Protein AF-A0A5B9YCR1-F1 (afdb_monomer)

Mean predicted aligned error: 13.68 Å

Secondary structure (DSSP, 8-state):
--------HHHHHHHHHHHHHHHH-PPPTT--HHHHHHHHHHHHHHHTEEE-TTT--EEEGGGBS-TTS--BHHHHHTTEEE-TTT--EEEGGGSEEETTTTEEE-HHHHHHHHHHHHHTT-EEE-TTT--EEESSTTTEEE-TTSTTSEEEEEHHHHHHHHHHHHHHHHHHHHHHTT-

pLDDT: mean 78.36, std 14.31, range [31.69, 97.31]

Structure (mmCIF, N/CA/C/O backbone):
data_AF-A0A5B9YCR1-F1
#
_entry.id   AF-A0A5B9YCR1-F1
#
loop_
_atom_site.group_PDB
_atom_site.id
_atom_site.type_symbol
_atom_site.label_atom_id
_atom_site.label_alt_id
_atom_site.label_comp_id
_atom_site.label_asym_id
_atom_site.label_entity_id
_atom_site.label_seq_id
_atom_site.pdbx_PDB_ins_code
_atom_site.Cartn_x
_atom_site.Cartn_y
_atom_site.Cartn_z
_atom_site.occupancy
_atom_site.B_iso_or_equiv
_atom_site.auth_seq_id
_atom_site.auth_comp_id
_atom_site.auth_asym_id
_atom_site.auth_atom_id
_atom_site.pdbx_PDB_model_num
ATOM 1 N N . MET A 1 1 ? 0.551 -28.803 -11.988 1.00 31.69 1 MET A N 1
ATOM 2 C CA . MET A 1 1 ? 1.730 -28.921 -12.875 1.00 31.69 1 MET A CA 1
ATOM 3 C C . MET A 1 1 ? 1.623 -27.863 -13.967 1.00 31.69 1 MET A C 1
ATOM 5 O O . MET A 1 1 ? 0.787 -27.998 -14.848 1.00 31.69 1 MET A O 1
ATOM 9 N N . VAL A 1 2 ? 2.378 -26.766 -13.867 1.00 31.69 2 VAL A N 1
ATOM 10 C CA . VAL A 1 2 ? 2.401 -25.715 -14.901 1.00 31.69 2 VAL A CA 1
ATOM 11 C C . VAL A 1 2 ? 3.362 -26.175 -15.995 1.00 31.69 2 VAL A C 1
ATOM 13 O O . VAL A 1 2 ? 4.529 -26.436 -15.706 1.00 31.69 2 VAL A O 1
ATOM 16 N N . ARG A 1 3 ? 2.872 -26.330 -17.230 1.00 32.66 3 ARG A N 1
ATOM 17 C CA . ARG A 1 3 ? 3.706 -26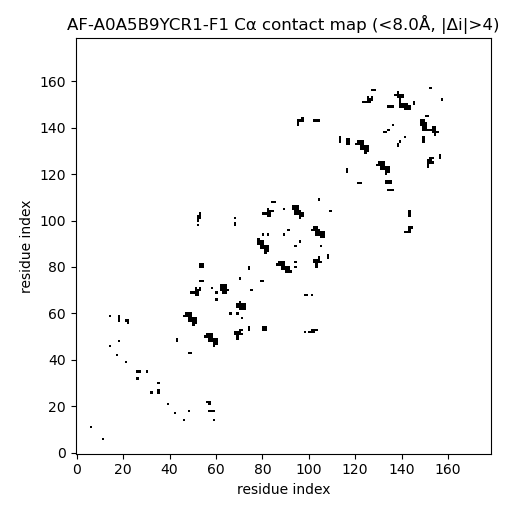.656 -18.395 1.00 32.66 3 ARG A CA 1
ATOM 18 C C . ARG A 1 3 ? 4.717 -25.525 -18.591 1.00 32.66 3 ARG A C 1
ATOM 20 O O . ARG A 1 3 ? 4.340 -24.420 -18.969 1.00 32.66 3 ARG A O 1
ATOM 27 N N . LYS A 1 4 ? 5.993 -25.786 -18.301 1.00 37.75 4 LYS A N 1
ATOM 28 C CA . LYS A 1 4 ? 7.090 -24.912 -18.720 1.00 37.75 4 LYS A CA 1
ATOM 29 C C . LYS A 1 4 ? 7.225 -25.089 -20.230 1.00 37.75 4 LYS A C 1
ATOM 31 O O . LYS A 1 4 ? 7.725 -26.114 -20.679 1.00 37.75 4 LYS A O 1
ATOM 36 N N . ASN A 1 5 ? 6.714 -24.139 -21.009 1.00 45.62 5 ASN A N 1
ATOM 37 C CA . ASN A 1 5 ? 7.044 -24.073 -22.429 1.00 45.62 5 ASN A CA 1
ATOM 38 C C . ASN A 1 5 ? 8.563 -23.878 -22.526 1.00 45.62 5 ASN A C 1
ATOM 40 O O . ASN A 1 5 ? 9.087 -22.916 -21.965 1.00 45.62 5 ASN A O 1
ATOM 44 N N . HIS A 1 6 ? 9.264 -24.812 -23.167 1.00 45.88 6 HIS A N 1
ATOM 45 C CA .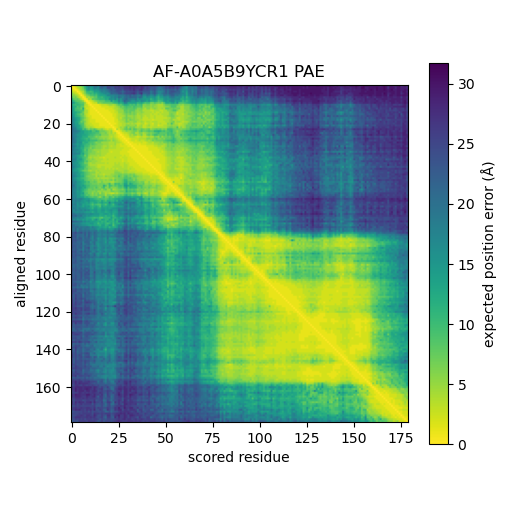 HIS A 1 6 ? 10.686 -24.668 -23.462 1.00 45.88 6 HIS A CA 1
ATOM 46 C C . HIS A 1 6 ? 10.844 -23.562 -24.509 1.00 45.88 6 HIS A C 1
ATOM 48 O O . HIS A 1 6 ? 10.544 -23.761 -25.682 1.00 45.88 6 HIS A O 1
ATOM 54 N N . ILE A 1 7 ? 11.252 -22.382 -24.050 1.00 55.47 7 ILE A N 1
ATOM 55 C CA . ILE A 1 7 ? 11.615 -21.245 -24.894 1.00 55.47 7 ILE A CA 1
ATOM 56 C C . ILE A 1 7 ? 13.034 -21.516 -25.417 1.00 55.47 7 ILE A C 1
ATOM 58 O O . ILE A 1 7 ? 13.906 -21.915 -24.645 1.00 55.47 7 ILE A O 1
ATOM 62 N N . THR A 1 8 ? 13.266 -21.366 -26.722 1.00 62.16 8 THR A N 1
ATOM 63 C CA . THR A 1 8 ? 14.614 -21.507 -27.305 1.00 62.16 8 THR A CA 1
ATOM 64 C C . THR A 1 8 ? 15.462 -20.271 -26.984 1.00 62.16 8 THR A C 1
ATOM 66 O O . THR A 1 8 ? 14.915 -19.182 -26.816 1.00 62.16 8 THR A O 1
ATOM 69 N N . SER A 1 9 ? 16.796 -20.387 -26.943 1.00 61.91 9 SER A N 1
ATOM 70 C CA . SER A 1 9 ? 17.700 -19.251 -26.647 1.00 61.91 9 SER A CA 1
ATOM 71 C C . SER A 1 9 ? 17.439 -18.023 -27.536 1.00 61.91 9 SER A C 1
ATOM 73 O O . SER A 1 9 ? 17.434 -16.889 -27.069 1.00 61.91 9 SER A O 1
ATOM 75 N N . THR A 1 10 ? 17.096 -18.254 -28.802 1.00 71.44 10 THR A N 1
ATOM 76 C CA . THR A 1 10 ? 16.702 -17.220 -29.770 1.00 71.44 10 THR A CA 1
ATOM 77 C C . THR A 1 10 ? 15.397 -16.500 -29.419 1.00 71.44 10 THR A C 1
ATOM 79 O O . THR A 1 10 ? 15.256 -15.309 -29.685 1.00 71.44 10 THR A O 1
ATOM 82 N N . GLN A 1 11 ? 14.429 -17.184 -28.808 1.00 69.75 11 GLN A N 1
ATOM 83 C CA . GLN A 1 11 ? 13.172 -16.570 -28.374 1.00 69.75 11 GLN A CA 1
ATOM 84 C C . GLN A 1 11 ? 13.362 -15.732 -27.101 1.00 69.75 11 GLN A C 1
ATOM 86 O O . GLN A 1 11 ? 12.727 -14.684 -26.964 1.00 69.75 11 GLN A O 1
ATOM 91 N N . GLU A 1 12 ? 14.254 -16.148 -26.197 1.00 70.50 12 GLU A N 1
ATOM 92 C CA . GLU A 1 12 ? 14.600 -15.366 -25.002 1.00 70.50 12 GLU A CA 1
ATOM 93 C C . GLU A 1 12 ? 15.268 -14.034 -25.363 1.00 70.50 12 GLU A C 1
ATOM 95 O O . GLU A 1 12 ? 14.910 -12.996 -24.805 1.00 70.50 12 GLU A O 1
ATOM 100 N N . GLU A 1 13 ? 16.173 -14.026 -26.343 1.00 77.38 13 GLU A N 1
ATOM 101 C CA . GLU A 1 13 ? 16.830 -12.801 -26.819 1.00 77.38 13 GLU A CA 1
ATOM 102 C C . GLU A 1 13 ? 15.839 -11.802 -27.430 1.00 77.38 13 GLU A C 1
ATOM 104 O O . GLU A 1 13 ? 15.909 -10.598 -27.162 1.00 77.38 13 GLU A O 1
ATOM 109 N N . VAL A 1 14 ? 14.880 -12.291 -28.223 1.00 79.31 14 VAL A N 1
ATOM 110 C CA . VAL A 1 14 ? 13.821 -11.458 -28.816 1.00 79.31 14 VAL A CA 1
ATOM 111 C C . VAL A 1 14 ? 12.927 -10.857 -27.727 1.00 79.31 14 VAL A C 1
ATOM 113 O O . VAL A 1 14 ? 12.622 -9.662 -27.767 1.00 79.31 14 VAL A O 1
ATOM 116 N N . LEU A 1 15 ? 12.549 -11.655 -26.723 1.00 76.25 15 LEU A N 1
ATOM 117 C CA . LEU A 1 15 ? 11.790 -11.193 -25.558 1.00 76.25 15 LEU A CA 1
ATOM 118 C C . LEU A 1 15 ? 12.555 -10.129 -24.766 1.00 76.25 15 LEU A C 1
ATOM 120 O O . LEU A 1 15 ? 11.972 -9.110 -24.387 1.00 76.25 15 LEU A O 1
ATOM 124 N N . GLN A 1 16 ? 13.853 -10.334 -24.543 1.00 76.25 16 GLN A N 1
ATOM 125 C CA . GLN A 1 16 ? 14.679 -9.402 -23.784 1.00 76.25 16 GLN A CA 1
ATOM 126 C C . GLN A 1 16 ? 14.829 -8.060 -24.512 1.00 76.25 16 GLN A C 1
ATOM 128 O O . GLN A 1 16 ? 14.584 -7.016 -23.910 1.00 76.25 16 GLN A O 1
ATOM 133 N N . ARG A 1 17 ? 15.094 -8.068 -25.825 1.00 81.19 17 ARG A N 1
ATOM 134 C CA . ARG A 1 17 ? 15.145 -6.837 -26.636 1.00 81.19 17 ARG A CA 1
ATOM 135 C C . ARG A 1 17 ? 13.817 -6.080 -26.631 1.00 81.19 17 ARG A C 1
ATOM 137 O O . ARG A 1 17 ? 13.805 -4.853 -26.541 1.00 81.19 17 ARG A O 1
ATOM 144 N N . ALA A 1 18 ? 12.691 -6.793 -26.688 1.00 79.94 18 ALA A N 1
ATOM 145 C CA . ALA A 1 18 ? 11.369 -6.177 -26.591 1.00 79.94 18 ALA A CA 1
ATOM 146 C C . ALA A 1 18 ? 11.134 -5.534 -25.212 1.00 79.94 18 ALA A C 1
ATOM 148 O O . ALA A 1 18 ? 10.574 -4.440 -25.126 1.00 79.94 18 ALA A O 1
ATOM 149 N N . ILE A 1 19 ? 11.583 -6.177 -24.132 1.00 78.06 19 ILE A N 1
ATOM 150 C CA . ILE A 1 19 ? 11.529 -5.626 -22.771 1.00 78.06 19 ILE A CA 1
ATOM 151 C C . ILE A 1 19 ? 12.389 -4.367 -22.649 1.00 78.06 19 ILE A C 1
ATOM 153 O O . ILE A 1 19 ? 11.924 -3.365 -22.097 1.00 78.06 19 ILE A O 1
ATOM 157 N N . ASP A 1 20 ? 13.610 -4.397 -23.173 1.00 78.06 20 ASP A N 1
ATOM 158 C CA . ASP A 1 20 ? 14.529 -3.262 -23.129 1.00 78.06 20 ASP A CA 1
ATOM 159 C C . ASP A 1 20 ? 13.943 -2.071 -23.894 1.00 78.06 20 ASP A C 1
ATOM 161 O O . ASP A 1 20 ? 13.878 -0.965 -23.359 1.00 78.06 20 ASP A O 1
ATOM 165 N N . PHE A 1 21 ? 13.367 -2.316 -25.074 1.00 80.12 21 PHE A N 1
ATOM 166 C CA . PHE A 1 21 ? 12.628 -1.313 -25.839 1.00 80.12 21 PHE A CA 1
ATOM 167 C C . PHE A 1 21 ? 11.434 -0.729 -25.061 1.00 80.12 21 PHE A C 1
ATOM 169 O O . PHE A 1 21 ? 11.233 0.488 -25.011 1.00 80.12 21 PHE A O 1
ATOM 176 N N . LEU A 1 22 ? 10.629 -1.576 -24.410 1.00 78.06 22 LEU A N 1
ATOM 177 C CA . LEU A 1 22 ? 9.481 -1.122 -23.619 1.00 78.06 22 LEU A CA 1
ATOM 178 C C . LEU A 1 22 ? 9.906 -0.250 -22.428 1.00 78.06 22 LEU A C 1
ATOM 180 O O . LEU A 1 22 ? 9.200 0.715 -22.110 1.00 78.06 22 LEU A O 1
ATOM 184 N N . ASN A 1 23 ? 11.039 -0.573 -21.800 1.00 75.88 23 ASN A N 1
ATOM 185 C CA . ASN A 1 23 ? 11.581 0.126 -20.634 1.00 75.88 23 ASN A CA 1
ATOM 186 C C . ASN A 1 23 ? 12.394 1.387 -20.987 1.00 75.88 23 ASN A C 1
ATOM 188 O O . ASN A 1 23 ? 12.435 2.299 -20.167 1.00 75.88 23 ASN A O 1
ATOM 192 N N . CYS A 1 24 ? 12.995 1.464 -22.179 1.00 75.00 24 CYS A N 1
ATOM 193 C CA . CYS A 1 24 ? 13.837 2.578 -22.639 1.00 75.00 24 CYS A CA 1
ATOM 194 C C . CYS A 1 24 ? 13.069 3.909 -22.753 1.00 75.00 24 CYS A C 1
ATOM 196 O O . CYS A 1 24 ? 13.648 4.977 -22.604 1.00 75.00 24 CYS A O 1
ATOM 198 N N . GLY A 1 25 ? 11.744 3.872 -22.938 1.00 66.81 25 GLY A N 1
ATOM 199 C CA . GLY A 1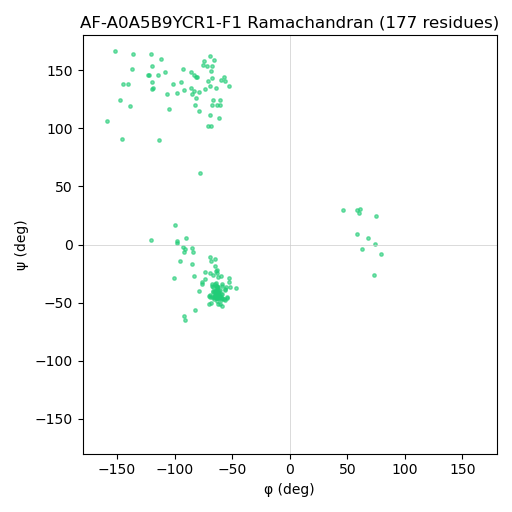 25 ? 10.883 5.065 -22.905 1.00 66.81 25 GLY A CA 1
ATOM 200 C C . GLY A 1 25 ? 11.001 5.984 -24.129 1.00 66.81 25 GLY A C 1
ATOM 201 O O . GLY A 1 25 ? 10.010 6.621 -24.489 1.00 66.81 25 GLY A O 1
ATOM 202 N N . GLU A 1 26 ? 12.145 5.986 -24.808 1.00 75.75 26 GLU A N 1
ATOM 203 C CA . GLU A 1 26 ? 12.424 6.792 -25.992 1.00 75.75 26 GLU A CA 1
ATOM 204 C C . GLU A 1 26 ? 11.596 6.361 -27.205 1.00 75.75 26 GLU A C 1
ATOM 206 O O . GLU A 1 26 ? 11.285 5.186 -27.413 1.00 75.75 26 GLU A O 1
ATOM 211 N N . LYS A 1 27 ? 11.189 7.354 -27.999 1.00 80.44 27 LYS A N 1
ATOM 212 C CA . LYS A 1 27 ? 10.464 7.150 -29.251 1.00 80.44 27 LYS A CA 1
ATOM 213 C C . LYS A 1 27 ? 11.477 7.059 -30.394 1.00 80.44 27 LYS A C 1
ATOM 215 O O . LYS A 1 27 ? 12.306 7.961 -30.495 1.00 80.44 27 LYS A O 1
ATOM 220 N N . PRO A 1 28 ? 11.367 6.072 -31.298 1.00 81.06 28 PRO A N 1
ATOM 221 C CA . PRO A 1 28 ? 12.210 6.030 -32.483 1.00 81.06 28 PRO A CA 1
ATOM 222 C C . PRO A 1 28 ? 12.077 7.309 -33.330 1.00 81.06 28 PRO A C 1
ATOM 224 O O . PRO A 1 28 ? 10.971 7.869 -33.429 1.00 81.06 28 PRO A O 1
ATOM 227 N N . PRO A 1 29 ? 13.170 7.776 -33.959 1.00 83.25 29 PRO A N 1
ATOM 228 C CA . PRO A 1 29 ? 13.118 8.895 -34.891 1.00 83.25 29 PRO A CA 1
ATOM 229 C C . PRO A 1 29 ? 12.177 8.570 -36.060 1.00 83.25 29 PRO A C 1
ATOM 231 O O . PRO A 1 29 ? 12.102 7.433 -36.516 1.00 83.25 29 PRO A O 1
ATOM 234 N N . GLY A 1 30 ? 11.408 9.562 -36.512 1.00 85.69 30 GLY A N 1
ATOM 235 C CA . GLY A 1 30 ? 10.470 9.411 -37.634 1.00 85.69 30 GLY A CA 1
ATOM 236 C C . GLY A 1 30 ? 9.129 8.725 -37.323 1.00 85.69 30 GLY A C 1
ATOM 237 O O . GLY A 1 30 ? 8.237 8.769 -38.159 1.00 85.69 30 GLY A O 1
ATOM 238 N N . VAL A 1 31 ? 8.927 8.156 -36.130 1.00 85.94 31 VAL A N 1
ATOM 239 C CA . VAL A 1 31 ? 7.652 7.510 -35.743 1.00 85.94 31 VAL A CA 1
ATOM 240 C C . VAL A 1 31 ? 6.767 8.497 -34.989 1.00 85.94 31 VAL A C 1
ATOM 242 O O . VAL A 1 31 ? 7.270 9.239 -34.155 1.00 85.94 31 VAL A O 1
ATOM 245 N N . THR A 1 32 ? 5.453 8.549 -35.191 1.00 89.31 32 THR A N 1
ATOM 246 C CA . THR A 1 32 ? 4.583 9.413 -34.366 1.00 89.31 32 THR A CA 1
ATOM 247 C C . THR A 1 32 ? 4.378 8.840 -32.955 1.00 89.31 32 THR A C 1
ATOM 249 O O . THR A 1 32 ? 4.501 7.639 -32.715 1.00 89.31 32 THR A O 1
ATOM 252 N N . ALA A 1 33 ? 4.017 9.679 -31.976 1.00 84.38 33 ALA A N 1
ATOM 253 C CA . ALA A 1 33 ? 3.707 9.192 -30.623 1.00 84.38 33 ALA A CA 1
ATOM 254 C C . ALA A 1 33 ? 2.551 8.167 -30.619 1.00 84.38 33 ALA A C 1
ATOM 256 O O . ALA A 1 33 ? 2.556 7.213 -29.838 1.00 84.38 33 ALA A O 1
ATOM 257 N N . LYS A 1 34 ? 1.582 8.338 -31.528 1.00 87.25 34 LYS A N 1
ATOM 258 C CA . LYS A 1 34 ? 0.417 7.459 -31.682 1.00 87.25 34 LYS A CA 1
ATOM 259 C C . LYS A 1 34 ? 0.809 6.082 -32.219 1.00 87.25 34 LYS A C 1
ATOM 261 O O . LYS A 1 34 ? 0.357 5.074 -31.676 1.00 87.25 34 LYS A O 1
ATOM 266 N N . GLU A 1 35 ? 1.662 6.034 -33.238 1.00 85.44 35 GLU A N 1
ATOM 267 C CA . GLU A 1 35 ? 2.196 4.785 -33.797 1.00 85.44 35 GLU A CA 1
ATOM 268 C C . GLU A 1 35 ? 3.071 4.057 -32.782 1.00 85.44 35 GLU A C 1
ATOM 270 O O . GLU A 1 35 ? 2.894 2.860 -32.565 1.00 85.44 35 GLU A O 1
ATOM 275 N N . HIS A 1 36 ? 3.927 4.792 -32.069 1.00 81.00 36 HIS A N 1
ATOM 276 C CA . HIS A 1 36 ? 4.762 4.222 -31.018 1.00 81.00 36 HIS A CA 1
ATOM 277 C C . HIS A 1 36 ? 3.920 3.593 -29.893 1.00 81.00 36 HIS A C 1
ATOM 279 O O . HIS A 1 36 ? 4.174 2.463 -29.475 1.00 81.00 36 HIS A O 1
ATOM 285 N N . ALA A 1 37 ? 2.865 4.274 -29.434 1.00 83.12 37 ALA A N 1
ATOM 286 C CA . ALA A 1 37 ? 1.955 3.739 -28.422 1.00 83.12 37 ALA A CA 1
ATOM 287 C C . ALA A 1 37 ? 1.140 2.532 -28.924 1.00 83.12 37 ALA A C 1
ATOM 289 O O . ALA A 1 37 ? 0.872 1.603 -28.156 1.00 83.12 37 ALA A O 1
ATOM 290 N N . LYS A 1 38 ? 0.731 2.532 -30.201 1.00 88.62 38 LYS A N 1
ATOM 291 C CA . LYS A 1 38 ? 0.058 1.390 -30.837 1.00 88.62 38 LYS A CA 1
ATOM 292 C C . LYS A 1 38 ? 0.980 0.170 -30.861 1.00 88.62 38 LYS A C 1
ATOM 294 O O . LYS A 1 38 ? 0.595 -0.865 -30.323 1.00 88.62 38 LYS A O 1
ATOM 299 N N . PHE A 1 39 ? 2.205 0.343 -31.352 1.00 85.56 39 PHE A N 1
ATOM 300 C CA . PHE A 1 39 ? 3.218 -0.705 -31.405 1.00 85.56 39 PHE A CA 1
ATOM 301 C C . PHE A 1 39 ? 3.503 -1.300 -30.020 1.00 85.56 39 PHE A C 1
ATOM 303 O O . PHE A 1 39 ? 3.426 -2.513 -29.851 1.00 85.56 39 PHE A O 1
ATOM 310 N N . LYS A 1 40 ? 3.716 -0.470 -28.983 1.00 82.81 40 LYS A N 1
ATOM 311 C CA . LYS A 1 40 ? 3.923 -0.974 -27.609 1.00 82.81 40 LYS A CA 1
ATOM 312 C C . LYS A 1 40 ? 2.783 -1.885 -27.146 1.00 82.81 40 LYS A C 1
ATOM 314 O O . LYS A 1 40 ? 3.048 -2.948 -26.593 1.00 82.81 40 LYS A O 1
ATOM 319 N N . ARG A 1 41 ? 1.522 -1.491 -27.365 1.00 82.25 41 ARG A N 1
ATOM 320 C CA . ARG A 1 41 ? 0.350 -2.286 -26.946 1.00 82.25 41 ARG A CA 1
ATOM 321 C C . ARG A 1 41 ? 0.264 -3.626 -27.671 1.00 82.25 41 ARG A C 1
ATOM 323 O O . ARG A 1 41 ? -0.038 -4.631 -27.032 1.00 82.25 41 ARG A O 1
ATOM 330 N N . GLU A 1 42 ? 0.525 -3.635 -28.973 1.00 85.75 42 GLU A N 1
ATOM 331 C CA . GLU A 1 42 ? 0.508 -4.853 -29.786 1.00 85.75 42 GLU A CA 1
ATOM 332 C C . GLU A 1 42 ? 1.626 -5.810 -29.363 1.00 85.75 42 GLU A C 1
ATOM 334 O O . GLU A 1 42 ? 1.351 -6.978 -29.097 1.00 85.75 42 GLU A O 1
ATOM 339 N N . THR A 1 43 ? 2.842 -5.297 -29.155 1.00 80.81 43 THR A N 1
ATOM 340 C CA . THR A 1 43 ? 3.992 -6.066 -28.658 1.00 80.81 43 THR A CA 1
ATOM 341 C C . THR A 1 43 ? 3.737 -6.657 -27.270 1.00 80.81 43 THR A C 1
ATOM 343 O O . THR A 1 43 ? 3.973 -7.843 -27.052 1.00 80.81 43 THR A O 1
ATOM 346 N N . ILE A 1 44 ? 3.190 -5.870 -26.333 1.00 81.62 44 ILE A N 1
ATOM 347 C CA . ILE A 1 44 ? 2.810 -6.343 -24.989 1.00 81.62 44 ILE A CA 1
ATOM 348 C C . ILE A 1 44 ? 1.822 -7.511 -25.080 1.00 81.62 44 ILE A C 1
ATOM 350 O O . ILE A 1 44 ? 1.997 -8.526 -24.404 1.00 81.62 44 ILE A O 1
ATOM 354 N N . LYS A 1 45 ? 0.788 -7.368 -25.919 1.00 83.31 45 LYS A N 1
ATOM 355 C CA . LYS A 1 45 ? -0.263 -8.375 -26.087 1.00 83.31 45 LYS A CA 1
ATOM 356 C C . LYS A 1 45 ? 0.271 -9.647 -26.748 1.00 83.31 45 LYS A C 1
ATOM 358 O O . LYS A 1 45 ? -0.043 -10.734 -26.275 1.00 83.31 45 LYS A O 1
ATOM 363 N N . ALA A 1 46 ? 1.069 -9.509 -27.806 1.00 82.25 46 ALA A N 1
ATOM 364 C CA . ALA A 1 46 ? 1.616 -10.629 -28.567 1.00 82.25 46 ALA A CA 1
ATOM 365 C C . ALA A 1 46 ? 2.619 -11.455 -27.751 1.00 82.25 46 ALA A C 1
ATOM 367 O O . ALA A 1 46 ? 2.605 -12.680 -27.813 1.00 82.25 46 ALA A O 1
ATOM 368 N N . LEU A 1 47 ? 3.459 -10.788 -26.955 1.00 79.00 47 LEU A N 1
ATOM 369 C CA . LEU A 1 47 ? 4.526 -11.434 -26.187 1.00 79.00 47 LEU A CA 1
ATOM 370 C C . LEU A 1 47 ? 4.110 -11.819 -24.758 1.00 79.00 47 LEU A C 1
ATOM 372 O O . LEU A 1 47 ? 4.914 -12.374 -24.012 1.00 79.00 47 LEU A O 1
ATOM 376 N N . GLY A 1 48 ? 2.879 -11.503 -24.338 1.00 76.31 48 GLY A N 1
ATOM 377 C CA . GLY A 1 48 ? 2.406 -11.784 -22.978 1.00 76.31 48 GLY A CA 1
ATOM 378 C C . GLY A 1 48 ? 3.238 -11.097 -21.886 1.00 76.31 48 GLY A C 1
ATOM 379 O O . GLY A 1 48 ? 3.329 -11.597 -20.761 1.00 76.31 48 GLY A O 1
ATOM 380 N N . ILE A 1 49 ? 3.870 -9.968 -22.218 1.00 78.19 49 ILE A N 1
ATOM 381 C CA . ILE A 1 49 ? 4.716 -9.199 -21.303 1.00 78.19 49 ILE A CA 1
ATOM 382 C C . ILE A 1 49 ? 3.805 -8.482 -20.306 1.00 78.19 49 ILE A C 1
ATOM 384 O O . ILE A 1 49 ? 2.803 -7.870 -20.671 1.00 78.19 49 ILE A O 1
ATOM 388 N N . LYS A 1 50 ? 4.147 -8.539 -19.023 1.00 77.06 50 LYS A N 1
ATOM 389 C CA . LYS A 1 50 ? 3.398 -7.876 -17.957 1.00 77.06 50 LYS A CA 1
ATOM 390 C C . LYS A 1 50 ? 4.281 -6.868 -17.236 1.00 77.06 50 LYS A C 1
ATOM 392 O O . LYS A 1 50 ? 5.502 -6.988 -17.198 1.00 77.06 50 LYS A O 1
ATOM 397 N N . LYS A 1 51 ? 3.664 -5.841 -16.660 1.00 75.81 51 LYS A N 1
ATOM 398 C CA . LYS A 1 51 ? 4.376 -4.838 -15.868 1.00 75.81 51 LYS A CA 1
ATOM 399 C C . LYS A 1 51 ? 4.531 -5.347 -14.439 1.00 75.81 51 LYS A C 1
ATOM 401 O O . LYS A 1 51 ? 3.548 -5.764 -13.830 1.00 75.81 51 LYS A O 1
ATOM 406 N N . CYS A 1 52 ? 5.749 -5.309 -13.912 1.00 73.19 52 CYS A N 1
ATOM 407 C CA . CYS A 1 52 ? 6.014 -5.643 -12.524 1.00 73.19 52 CYS A CA 1
ATOM 408 C C . CYS A 1 52 ? 5.246 -4.680 -11.615 1.00 73.19 52 CYS A C 1
ATOM 410 O 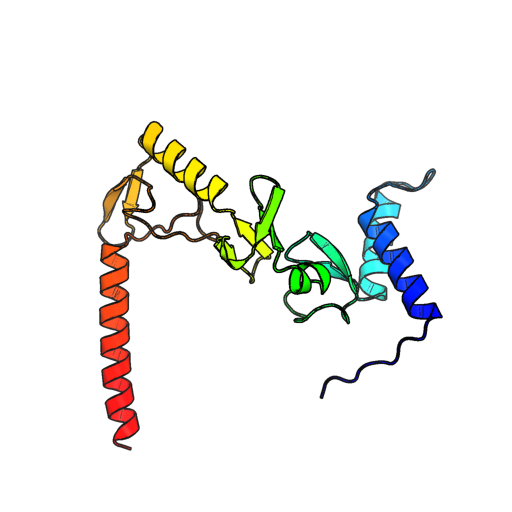O . CYS A 1 52 ? 5.420 -3.466 -11.713 1.00 73.19 52 CYS A O 1
ATOM 412 N N . ALA A 1 53 ? 4.430 -5.219 -10.717 1.00 64.56 53 ALA A N 1
ATOM 413 C CA . ALA A 1 53 ? 3.662 -4.447 -9.751 1.00 64.56 53 ALA A CA 1
ATOM 414 C C . ALA A 1 53 ? 4.563 -3.696 -8.757 1.00 64.56 53 ALA A C 1
ATOM 416 O O . ALA A 1 53 ? 4.132 -2.702 -8.194 1.00 64.56 53 ALA A O 1
ATOM 417 N N . VAL A 1 54 ? 5.806 -4.149 -8.558 1.00 62.41 54 VAL A N 1
ATOM 418 C CA . VAL A 1 54 ? 6.749 -3.564 -7.594 1.00 62.41 54 VAL A CA 1
ATOM 419 C C . VAL A 1 54 ? 7.630 -2.493 -8.235 1.00 62.41 54 VAL A C 1
ATOM 421 O O . VAL A 1 54 ? 7.595 -1.336 -7.836 1.00 62.41 54 VAL A O 1
ATOM 424 N N . CYS A 1 55 ? 8.432 -2.849 -9.243 1.00 67.94 55 CYS A N 1
ATOM 425 C CA . CYS A 1 55 ? 9.365 -1.892 -9.852 1.00 67.94 55 CYS A CA 1
ATOM 426 C C . CYS A 1 55 ? 8.790 -1.140 -11.055 1.00 67.94 55 CYS A C 1
ATOM 428 O O . CYS A 1 55 ? 9.461 -0.272 -11.607 1.00 67.94 55 CYS A O 1
ATOM 430 N N . GLY A 1 56 ? 7.586 -1.491 -11.517 1.00 69.00 56 GLY A N 1
ATOM 431 C CA . GLY A 1 56 ? 6.983 -0.886 -12.701 1.00 69.00 56 GLY A CA 1
ATOM 432 C C . GLY A 1 56 ? 7.687 -1.229 -14.020 1.00 69.00 56 GLY A C 1
ATOM 433 O O . GLY A 1 56 ? 7.303 -0.688 -15.052 1.00 69.00 56 GLY A O 1
ATOM 434 N N . LYS A 1 57 ? 8.697 -2.106 -14.028 1.00 76.88 57 LYS A N 1
ATOM 435 C CA . LYS A 1 57 ? 9.378 -2.534 -15.261 1.00 76.88 57 LYS A CA 1
ATOM 436 C C . LYS A 1 57 ? 8.584 -3.625 -15.971 1.00 76.88 57 LYS A C 1
ATOM 438 O O . LYS A 1 57 ? 7.984 -4.476 -15.315 1.00 76.88 57 LYS A O 1
ATOM 443 N N . TRP A 1 58 ? 8.587 -3.614 -17.297 1.00 76.62 58 TRP A N 1
ATOM 444 C CA . TRP A 1 58 ? 8.006 -4.692 -18.097 1.00 76.62 58 TRP A CA 1
ATOM 445 C C . TRP A 1 58 ? 8.870 -5.952 -18.000 1.00 76.62 58 TRP A C 1
ATOM 447 O O . TRP A 1 58 ? 10.094 -5.855 -17.955 1.00 76.62 58 TRP A O 1
ATOM 457 N N . ASN A 1 59 ? 8.235 -7.121 -17.921 1.00 73.31 59 ASN A N 1
ATOM 458 C CA . ASN A 1 59 ? 8.903 -8.419 -17.891 1.00 73.31 59 ASN A CA 1
ATOM 459 C C . ASN A 1 59 ? 7.995 -9.511 -18.495 1.00 73.31 59 ASN A C 1
ATOM 461 O O . ASN A 1 59 ? 6.806 -9.265 -18.692 1.00 73.31 59 ASN A O 1
ATOM 465 N N . TYR A 1 60 ? 8.506 -10.700 -18.812 1.00 69.12 60 TYR A N 1
ATOM 466 C CA . TYR A 1 60 ? 7.700 -11.766 -19.430 1.00 69.12 60 TYR A CA 1
ATOM 467 C C . TYR A 1 60 ? 7.081 -12.719 -18.392 1.00 69.12 60 TYR A C 1
ATOM 469 O O . TYR A 1 60 ? 7.631 -12.910 -17.308 1.00 69.12 60 TYR A O 1
ATOM 477 N N . SER A 1 61 ? 5.920 -13.306 -18.718 1.00 58.06 61 SER A N 1
ATOM 478 C CA . SER A 1 61 ? 5.071 -14.133 -17.828 1.00 58.06 61 SER A CA 1
ATOM 479 C C . SER A 1 61 ? 5.830 -15.202 -17.021 1.00 58.06 61 SER A C 1
ATOM 481 O O . SER A 1 61 ? 5.532 -15.402 -15.847 1.00 58.06 61 SER A O 1
ATOM 483 N N . GLY A 1 62 ? 6.852 -15.829 -17.613 1.00 53.66 62 GLY A N 1
ATOM 484 C CA . GLY A 1 62 ? 7.691 -16.854 -16.978 1.00 53.66 62 GLY A CA 1
ATOM 485 C C . GLY A 1 62 ? 8.602 -16.373 -15.837 1.00 53.66 62 GLY A C 1
ATOM 486 O O . GLY A 1 62 ? 9.089 -17.205 -15.078 1.00 53.66 62 GLY A O 1
ATOM 487 N N . GLN A 1 63 ? 8.812 -15.059 -15.675 1.00 56.38 63 GLN A N 1
ATOM 488 C CA . GLN A 1 63 ? 9.577 -14.466 -14.561 1.00 56.38 63 GLN A CA 1
ATOM 489 C C . GLN A 1 63 ? 8.693 -13.918 -13.432 1.00 56.38 63 GLN A C 1
ATOM 491 O O . GLN A 1 63 ? 9.140 -13.105 -12.615 1.00 56.38 63 GLN A O 1
ATOM 496 N N . PHE A 1 64 ? 7.422 -14.313 -13.391 1.00 55.31 64 PHE A N 1
ATOM 497 C CA . PHE A 1 64 ? 6.475 -13.843 -12.393 1.00 55.31 64 PHE A CA 1
ATOM 498 C C . PHE A 1 64 ? 5.930 -14.996 -11.555 1.00 55.31 64 PHE A C 1
ATOM 500 O O . PHE A 1 64 ? 5.602 -16.057 -12.073 1.00 55.31 64 PHE A O 1
ATOM 507 N N . LEU A 1 65 ? 5.777 -14.764 -10.249 1.00 45.50 65 LEU A N 1
ATOM 508 C CA . LEU A 1 65 ? 5.156 -15.732 -9.335 1.00 45.50 65 LEU A CA 1
ATOM 509 C C . LEU A 1 65 ? 3.634 -15.844 -9.498 1.00 45.50 65 LEU A C 1
ATOM 511 O O . LEU A 1 65 ? 3.042 -16.832 -9.074 1.00 45.50 65 LEU A O 1
ATOM 515 N N . ASN A 1 66 ? 2.979 -14.809 -10.030 1.00 52.28 66 ASN A N 1
ATOM 516 C CA . ASN A 1 66 ? 1.524 -14.750 -10.086 1.00 52.28 66 ASN A CA 1
ATOM 517 C C . ASN A 1 66 ? 1.037 -13.996 -11.324 1.00 52.28 66 ASN A C 1
ATOM 519 O O . ASN A 1 66 ? 1.348 -12.821 -11.527 1.00 52.28 66 ASN A O 1
ATOM 523 N N . ASP A 1 67 ? 0.194 -14.661 -12.111 1.00 56.25 67 ASP A N 1
ATOM 524 C CA . ASP A 1 67 ? -0.384 -14.105 -13.328 1.00 56.25 67 ASP A CA 1
ATOM 525 C C . ASP A 1 67 ? -1.347 -12.946 -13.098 1.00 56.25 67 ASP A C 1
ATOM 527 O O . ASP A 1 67 ? -1.496 -12.105 -13.991 1.00 56.25 67 ASP A O 1
ATOM 531 N N . LYS A 1 68 ? -1.979 -12.888 -11.921 1.00 56.53 68 LYS A N 1
ATOM 532 C CA . LYS A 1 68 ? -2.882 -11.800 -11.540 1.00 56.53 68 LYS A CA 1
ATOM 533 C C . LYS A 1 68 ? -2.107 -10.538 -11.157 1.00 56.53 68 LYS A C 1
ATOM 535 O O . LYS A 1 68 ? -2.635 -9.448 -11.359 1.00 56.53 68 LYS A O 1
ATOM 540 N N . LYS A 1 69 ? -0.897 -10.669 -10.581 1.00 58.62 69 LYS A N 1
ATOM 541 C CA . LYS A 1 69 ? -0.053 -9.558 -10.076 1.00 58.62 69 LYS A CA 1
ATOM 542 C C . LYS A 1 69 ? 1.423 -9.880 -10.281 1.00 58.62 69 LYS A C 1
ATOM 544 O O . LYS A 1 69 ? 2.043 -10.503 -9.420 1.00 58.62 69 LYS A O 1
ATOM 549 N N . PRO A 1 70 ? 1.981 -9.472 -11.425 1.00 62.06 70 PRO A N 1
ATOM 550 C CA . PRO A 1 70 ? 3.319 -9.867 -11.816 1.00 62.06 70 PRO A CA 1
ATOM 551 C C . PRO A 1 70 ? 4.346 -9.197 -10.888 1.00 62.06 70 PRO A C 1
ATOM 553 O O . PRO A 1 70 ? 4.500 -7.984 -10.941 1.00 62.06 70 PRO A O 1
ATOM 556 N N . ILE A 1 71 ? 5.055 -9.937 -10.031 1.00 62.84 71 ILE A N 1
ATOM 557 C CA . ILE A 1 71 ? 6.259 -9.450 -9.320 1.00 62.84 71 ILE A CA 1
ATOM 558 C C . ILE A 1 71 ? 7.483 -10.077 -9.978 1.00 62.84 71 ILE A C 1
ATOM 560 O O . ILE A 1 71 ? 7.580 -11.304 -10.015 1.00 62.84 71 ILE A O 1
ATOM 564 N N . CYS A 1 72 ? 8.367 -9.268 -10.566 1.00 63.62 72 CYS A N 1
ATOM 565 C CA . CYS A 1 72 ? 9.492 -9.809 -11.324 1.00 63.62 72 CYS A CA 1
ATOM 566 C C . CYS A 1 72 ? 10.509 -10.504 -10.410 1.00 63.62 72 CYS A C 1
ATOM 568 O O . CYS A 1 72 ? 10.734 -10.073 -9.277 1.00 63.62 72 CYS A O 1
ATOM 570 N N . CYS A 1 73 ? 11.184 -11.527 -10.941 1.00 49.44 73 CYS A N 1
ATOM 571 C CA . CYS A 1 73 ? 12.202 -12.288 -10.214 1.00 49.44 73 CYS A CA 1
ATOM 572 C C . CYS A 1 73 ? 13.307 -11.427 -9.574 1.00 49.44 73 CYS A C 1
ATOM 574 O O . CYS A 1 73 ? 13.837 -11.832 -8.548 1.00 49.44 73 CYS A O 1
ATOM 576 N N . LYS A 1 74 ? 13.654 -10.254 -10.130 1.00 59.34 74 LYS A N 1
ATOM 577 C CA . LYS A 1 74 ? 14.650 -9.345 -9.522 1.00 59.34 74 LYS A CA 1
ATOM 578 C C . LYS A 1 74 ? 14.149 -8.729 -8.212 1.00 59.34 74 LYS A C 1
ATOM 580 O O . LYS A 1 74 ? 14.815 -8.855 -7.196 1.00 59.34 74 LYS A O 1
ATOM 585 N N . CYS A 1 75 ? 12.944 -8.153 -8.216 1.00 62.00 75 CYS A N 1
ATOM 586 C CA . CYS A 1 75 ? 12.332 -7.597 -7.003 1.00 62.00 75 CYS A CA 1
ATOM 587 C C . CYS A 1 75 ? 12.080 -8.658 -5.929 1.00 62.00 75 CYS A C 1
ATOM 589 O O . CYS A 1 75 ? 12.060 -8.336 -4.750 1.00 62.00 75 CYS A O 1
ATOM 591 N N . LEU A 1 76 ? 11.882 -9.911 -6.341 1.00 56.47 76 LEU A N 1
ATOM 592 C CA . LEU A 1 76 ? 11.712 -11.029 -5.424 1.00 56.47 76 LEU A CA 1
ATOM 593 C C . LEU A 1 76 ? 13.043 -11.535 -4.841 1.00 56.47 76 LEU A C 1
ATOM 595 O O . LEU A 1 76 ? 13.091 -11.888 -3.675 1.00 56.47 76 LEU A O 1
ATOM 599 N N . LYS A 1 77 ? 14.118 -11.600 -5.640 1.00 55.31 77 LYS A N 1
ATOM 600 C CA . LYS A 1 77 ? 15.433 -12.089 -5.182 1.00 55.31 77 LYS A CA 1
ATOM 601 C C . LYS A 1 77 ? 16.159 -11.104 -4.274 1.00 55.31 77 LYS A C 1
ATOM 603 O O . LYS A 1 77 ? 16.958 -11.527 -3.451 1.00 55.31 77 LYS A O 1
ATOM 608 N N . GLU A 1 78 ? 15.924 -9.812 -4.465 1.00 56.53 78 GLU A N 1
ATOM 609 C CA . GLU A 1 78 ? 16.604 -8.765 -3.702 1.00 56.53 78 GLU A CA 1
ATOM 610 C C . GLU A 1 78 ? 15.843 -8.361 -2.435 1.00 56.53 78 GLU A C 1
ATOM 612 O O . GLU A 1 78 ? 16.348 -7.514 -1.710 1.00 56.53 78 GLU A O 1
ATOM 617 N N . ASP A 1 79 ? 14.646 -8.919 -2.186 1.00 64.12 79 ASP A N 1
ATOM 618 C CA . ASP A 1 79 ? 13.741 -8.517 -1.097 1.00 64.12 79 ASP A CA 1
ATOM 619 C C . ASP A 1 79 ? 13.564 -6.993 -0.997 1.00 64.12 79 ASP A C 1
ATOM 621 O O . ASP A 1 79 ? 13.285 -6.460 0.070 1.00 64.12 79 ASP A O 1
ATOM 625 N N . LYS A 1 80 ? 13.680 -6.273 -2.119 1.00 67.06 80 LYS A N 1
ATOM 626 C CA . LYS A 1 80 ? 13.653 -4.808 -2.167 1.00 67.06 80 LYS A CA 1
ATOM 627 C C . LYS A 1 80 ? 12.503 -4.289 -3.006 1.00 67.06 80 LYS A C 1
ATOM 629 O O . LYS A 1 80 ? 12.251 -4.730 -4.130 1.00 67.06 80 LYS A O 1
ATOM 634 N N . CYS A 1 81 ? 11.817 -3.293 -2.465 1.00 66.50 81 CYS A N 1
ATOM 635 C CA . CYS A 1 81 ? 10.703 -2.608 -3.094 1.00 66.50 81 CYS A CA 1
ATOM 636 C C . CYS A 1 81 ? 10.986 -1.110 -3.203 1.00 66.50 81 CYS A C 1
ATOM 638 O O . CYS A 1 81 ? 11.621 -0.508 -2.344 1.00 66.50 81 CYS A O 1
ATOM 640 N N . ARG A 1 82 ? 10.485 -0.496 -4.277 1.00 75.00 82 ARG A N 1
ATOM 641 C CA . ARG A 1 82 ? 10.560 0.953 -4.476 1.00 75.00 82 ARG A CA 1
ATOM 642 C C . ARG A 1 82 ? 9.421 1.629 -3.720 1.00 75.00 82 ARG A C 1
ATOM 644 O O . ARG A 1 82 ? 8.287 1.196 -3.874 1.00 75.00 82 ARG A O 1
ATOM 651 N N . CYS A 1 83 ? 9.666 2.676 -2.944 1.00 79.38 83 CYS A N 1
ATOM 652 C CA . CYS A 1 83 ? 8.622 3.469 -2.295 1.00 79.38 83 CYS A CA 1
ATOM 653 C C . CYS A 1 83 ? 7.824 4.279 -3.326 1.00 79.38 83 CYS A C 1
ATOM 655 O O . CYS A 1 83 ? 8.409 4.891 -4.218 1.00 79.38 83 CYS A O 1
ATOM 657 N N . LEU A 1 84 ? 6.496 4.310 -3.194 1.00 82.06 84 LEU A N 1
ATOM 658 C CA . LEU A 1 84 ? 5.622 5.076 -4.084 1.00 82.06 84 LEU A CA 1
ATOM 659 C C . LEU A 1 84 ? 5.801 6.594 -3.929 1.00 82.06 84 LEU A C 1
ATOM 661 O O . LEU A 1 84 ? 5.671 7.311 -4.914 1.00 82.06 84 LEU A O 1
ATOM 665 N N . GLU A 1 85 ? 6.094 7.065 -2.715 1.00 83.94 85 GLU A N 1
ATOM 666 C CA . GLU A 1 85 ? 6.201 8.496 -2.401 1.00 83.94 85 GLU A CA 1
ATOM 667 C C . GLU A 1 85 ? 7.574 9.068 -2.769 1.00 83.94 85 GLU A C 1
ATOM 669 O O . GLU A 1 85 ? 7.665 10.004 -3.556 1.00 83.94 85 GLU A O 1
ATOM 674 N N . CYS A 1 86 ? 8.663 8.500 -2.238 1.00 83.81 86 CYS A N 1
ATOM 675 C CA . CYS A 1 86 ? 10.012 9.031 -2.477 1.00 83.81 86 CYS A CA 1
ATOM 676 C C . CYS A 1 86 ? 10.762 8.350 -3.628 1.00 83.81 86 CYS A C 1
ATOM 678 O O . CYS A 1 86 ? 11.789 8.851 -4.075 1.00 83.81 86 CYS A O 1
ATOM 680 N N . GLY A 1 87 ? 10.296 7.196 -4.109 1.00 77.62 87 GLY A N 1
ATOM 681 C CA . GLY A 1 87 ? 10.974 6.459 -5.173 1.00 77.62 87 GLY A CA 1
ATOM 682 C C . GLY A 1 87 ? 12.259 5.730 -4.760 1.00 77.62 87 GLY A C 1
ATOM 683 O O . GLY A 1 87 ? 12.850 5.099 -5.639 1.00 77.62 87 GLY A O 1
ATOM 684 N N . GLU A 1 88 ? 12.675 5.787 -3.489 1.00 79.62 88 GLU A N 1
ATOM 685 C CA . GLU A 1 88 ? 13.828 5.046 -2.945 1.00 79.62 88 GLU A CA 1
ATOM 686 C C . GLU A 1 88 ? 13.528 3.546 -2.821 1.00 79.62 88 GLU A C 1
ATOM 688 O O . GLU A 1 88 ? 12.369 3.150 -2.691 1.00 79.62 88 GLU A O 1
ATOM 693 N N . TYR A 1 89 ? 14.566 2.707 -2.865 1.00 76.38 89 TYR A N 1
ATOM 694 C CA . TYR A 1 89 ? 14.446 1.262 -2.663 1.00 76.38 89 TYR A CA 1
ATOM 695 C C . TYR A 1 89 ? 14.791 0.891 -1.219 1.00 76.38 89 TYR A C 1
ATOM 697 O O . TYR A 1 89 ? 15.850 1.271 -0.727 1.00 76.38 89 TYR A O 1
ATOM 705 N N . GLU A 1 90 ? 13.928 0.108 -0.579 1.00 72.31 90 GLU A N 1
ATOM 706 C CA . GLU A 1 90 ? 14.127 -0.437 0.769 1.00 72.31 90 GLU A CA 1
ATOM 707 C C . GLU A 1 90 ? 13.725 -1.912 0.815 1.00 72.31 90 GLU A C 1
ATOM 709 O O . GLU A 1 90 ? 13.031 -2.405 -0.081 1.00 72.31 90 GLU A O 1
ATOM 714 N N . ASP A 1 91 ? 14.159 -2.612 1.861 1.00 74.38 91 ASP A N 1
ATOM 715 C CA . ASP A 1 91 ? 13.776 -4.000 2.087 1.00 74.38 91 ASP A CA 1
ATOM 716 C C . ASP A 1 91 ? 12.256 -4.103 2.335 1.00 74.38 91 ASP A C 1
ATOM 718 O O . ASP A 1 91 ? 11.679 -3.346 3.115 1.00 74.38 91 ASP A O 1
ATOM 722 N N . VAL A 1 92 ? 11.584 -5.069 1.699 1.00 67.19 92 VAL A N 1
ATOM 723 C CA . VAL A 1 92 ? 10.118 -5.248 1.727 1.00 67.19 92 VAL A CA 1
ATOM 724 C C . VAL A 1 92 ? 9.591 -5.369 3.158 1.00 67.19 92 VAL A C 1
ATOM 726 O O . VAL A 1 92 ? 8.508 -4.865 3.456 1.00 67.19 92 VAL A O 1
ATOM 729 N N . LYS A 1 93 ? 10.359 -6.020 4.044 1.00 70.56 93 LYS A N 1
ATOM 730 C CA . LYS A 1 93 ? 10.023 -6.228 5.463 1.00 70.56 93 LYS A CA 1
ATOM 731 C C . LYS A 1 93 ? 9.827 -4.916 6.236 1.00 70.56 93 LYS A C 1
ATOM 733 O O . LYS A 1 93 ? 9.050 -4.890 7.185 1.00 70.56 93 LYS A O 1
ATOM 738 N N . ASP A 1 94 ? 10.478 -3.842 5.792 1.00 75.50 94 ASP A N 1
ATOM 739 C CA . ASP A 1 94 ? 10.463 -2.529 6.440 1.00 75.50 94 ASP A CA 1
ATOM 740 C C . ASP A 1 94 ? 9.448 -1.572 5.784 1.00 75.50 94 ASP A C 1
ATOM 742 O O . ASP A 1 94 ? 9.292 -0.414 6.184 1.00 75.50 94 ASP A O 1
ATOM 746 N N . MET A 1 95 ? 8.699 -2.058 4.789 1.00 79.88 95 MET A N 1
ATOM 747 C CA . MET A 1 95 ? 7.731 -1.271 4.037 1.00 79.88 95 MET A CA 1
ATOM 748 C C . MET A 1 95 ? 6.286 -1.644 4.367 1.00 79.88 95 MET A C 1
ATOM 750 O O . MET A 1 95 ? 5.919 -2.795 4.598 1.00 79.88 95 MET A O 1
ATOM 754 N N . LEU A 1 96 ? 5.404 -0.650 4.285 1.00 79.88 96 LEU A N 1
ATOM 755 C CA . LEU A 1 96 ? 3.971 -0.887 4.205 1.00 79.88 96 LEU A CA 1
ATOM 756 C C . LEU A 1 96 ? 3.626 -1.281 2.766 1.00 79.88 96 LEU A C 1
ATOM 758 O O . LEU A 1 96 ? 3.757 -0.467 1.851 1.00 79.88 96 LEU A O 1
ATOM 762 N N . VAL A 1 97 ? 3.163 -2.514 2.566 1.00 74.31 97 VAL A N 1
ATOM 763 C CA . VAL A 1 97 ? 2.939 -3.078 1.228 1.00 74.31 97 VAL A CA 1
ATOM 764 C C . VAL A 1 97 ? 1.478 -3.463 1.019 1.00 74.31 97 VAL A C 1
ATOM 766 O O . VAL A 1 97 ? 0.854 -4.132 1.840 1.00 74.31 97 VAL A O 1
ATOM 769 N N . ASP A 1 98 ? 0.936 -3.078 -0.131 1.00 73.94 98 ASP A N 1
ATOM 770 C CA . ASP A 1 98 ? -0.264 -3.655 -0.721 1.00 73.94 98 ASP A CA 1
ATOM 771 C C . ASP A 1 98 ? 0.115 -4.373 -2.011 1.00 73.94 98 ASP A C 1
ATOM 773 O O . ASP A 1 98 ? 0.084 -3.814 -3.114 1.00 73.94 98 ASP A O 1
ATOM 777 N N . VAL A 1 99 ? 0.437 -5.656 -1.835 1.00 61.12 99 VAL A N 1
ATOM 778 C CA . VAL A 1 99 ? 0.773 -6.601 -2.906 1.00 61.12 99 VAL A CA 1
ATOM 779 C C . VAL A 1 99 ? -0.319 -6.610 -3.968 1.00 61.12 99 VAL A C 1
ATOM 781 O O . VAL A 1 99 ? -0.047 -6.766 -5.156 1.00 61.12 99 VAL A O 1
ATOM 784 N N . GLU A 1 100 ? -1.572 -6.380 -3.562 1.00 55.84 100 GLU A N 1
ATOM 785 C CA . GLU A 1 100 ? -2.689 -6.415 -4.479 1.00 55.84 100 GLU A CA 1
ATOM 786 C C . GLU A 1 100 ? -2.715 -5.263 -5.484 1.00 55.84 100 GLU A C 1
ATOM 788 O O . GLU A 1 100 ? -3.338 -5.389 -6.537 1.00 55.84 100 GLU A O 1
ATOM 793 N N . ARG A 1 101 ? -2.096 -4.136 -5.166 1.00 61.62 101 ARG A N 1
ATOM 794 C CA . ARG A 1 101 ? -2.103 -2.958 -6.036 1.00 61.62 101 ARG A CA 1
ATOM 795 C C . ARG A 1 101 ? -0.702 -2.531 -6.445 1.00 61.62 101 ARG A C 1
ATOM 797 O O . ARG A 1 101 ? -0.578 -1.513 -7.115 1.00 61.62 101 ARG A O 1
ATOM 804 N N . GLY A 1 102 ? 0.322 -3.290 -6.048 1.00 64.69 102 GLY A N 1
ATOM 805 C CA . GLY A 1 102 ? 1.712 -2.905 -6.270 1.00 64.69 102 GLY A CA 1
ATOM 806 C C . GLY A 1 102 ? 2.062 -1.590 -5.578 1.00 64.69 102 GLY A C 1
ATOM 807 O O . GLY A 1 102 ? 2.836 -0.802 -6.105 1.00 64.69 102 GLY A O 1
ATOM 808 N N . LYS A 1 103 ? 1.416 -1.295 -4.443 1.00 73.81 103 LYS A N 1
ATOM 809 C CA . LYS A 1 103 ? 1.676 -0.069 -3.686 1.00 73.81 103 LYS A CA 1
ATOM 810 C C . LYS A 1 103 ? 2.564 -0.384 -2.499 1.00 73.81 103 LYS A C 1
ATOM 812 O O . LYS A 1 103 ? 2.343 -1.369 -1.802 1.00 73.81 103 LYS A O 1
ATOM 817 N N . THR A 1 104 ? 3.524 0.486 -2.258 1.00 82.00 104 THR A N 1
ATOM 818 C CA . THR A 1 104 ? 4.589 0.320 -1.268 1.00 82.00 104 THR A CA 1
ATOM 819 C C . THR A 1 104 ? 4.904 1.685 -0.664 1.00 82.00 104 THR A C 1
ATOM 821 O O . THR A 1 104 ? 4.946 2.688 -1.376 1.00 82.00 104 THR A O 1
ATOM 824 N N . LEU A 1 105 ? 5.112 1.747 0.648 1.00 85.19 105 LEU A N 1
ATOM 825 C CA . LEU A 1 105 ? 5.439 2.982 1.361 1.00 85.19 105 LEU A CA 1
ATOM 826 C C . LEU A 1 105 ? 6.530 2.701 2.399 1.00 85.19 105 LEU A C 1
ATOM 828 O O . LEU A 1 105 ? 6.322 1.892 3.305 1.00 85.19 105 LEU A O 1
ATOM 832 N N . CYS A 1 106 ? 7.684 3.357 2.262 1.00 88.12 106 CYS A N 1
ATOM 833 C CA . CYS A 1 106 ? 8.817 3.190 3.175 1.00 88.12 106 CYS A CA 1
ATOM 834 C C . CYS A 1 106 ? 8.544 3.778 4.563 1.00 88.12 106 CYS A C 1
ATOM 836 O O . CYS A 1 106 ? 7.644 4.610 4.734 1.00 88.12 106 CYS A O 1
ATOM 838 N N . ARG A 1 107 ? 9.337 3.366 5.558 1.00 88.88 107 ARG A N 1
ATOM 839 C CA . ARG A 1 107 ? 9.182 3.833 6.942 1.00 88.88 107 ARG A CA 1
ATOM 840 C C . ARG A 1 107 ? 9.445 5.335 7.086 1.00 88.88 107 ARG A C 1
ATOM 842 O O . ARG A 1 107 ? 8.656 6.021 7.728 1.00 88.88 107 ARG A O 1
ATOM 849 N N . LYS A 1 108 ? 10.448 5.876 6.389 1.00 90.56 108 LYS A N 1
ATOM 850 C CA . LYS A 1 108 ? 10.741 7.322 6.401 1.00 90.56 108 LYS A CA 1
ATOM 851 C C . LYS A 1 108 ? 9.565 8.162 5.896 1.00 90.56 108 LYS A C 1
ATOM 853 O O . LYS A 1 108 ? 9.236 9.196 6.466 1.00 90.56 108 LYS A O 1
ATOM 858 N N . CYS A 1 109 ? 8.910 7.728 4.816 1.00 90.44 109 CYS A N 1
ATOM 859 C CA . CYS A 1 109 ? 7.722 8.418 4.309 1.00 90.44 109 CYS A CA 1
ATOM 860 C C . CYS A 1 109 ? 6.540 8.290 5.274 1.00 90.44 109 CYS A C 1
ATOM 862 O O . CYS A 1 109 ? 5.789 9.249 5.423 1.00 90.44 109 CYS A O 1
ATOM 864 N N . GLN A 1 110 ? 6.386 7.146 5.952 1.00 91.62 110 GLN A N 1
ATOM 865 C CA . GLN A 1 110 ? 5.382 6.997 7.012 1.00 91.62 110 GLN A CA 1
ATOM 866 C C . GLN A 1 110 ? 5.596 8.024 8.135 1.00 91.62 110 GLN A C 1
ATOM 868 O O . GLN A 1 110 ? 4.646 8.688 8.541 1.00 91.62 110 GLN A O 1
ATOM 873 N N . GLU A 1 111 ? 6.833 8.194 8.597 1.00 92.00 111 GLU A N 1
ATOM 874 C CA . GLU A 1 111 ? 7.187 9.149 9.655 1.00 92.00 111 GLU A CA 1
ATOM 875 C C . GLU A 1 111 ? 6.905 10.592 9.231 1.00 92.00 111 GLU A C 1
ATOM 877 O O . GLU A 1 111 ? 6.148 11.279 9.913 1.00 92.00 111 GLU A O 1
ATOM 882 N N . LYS A 1 112 ? 7.355 10.998 8.036 1.00 92.81 112 LYS A N 1
ATOM 883 C CA . LYS A 1 112 ? 7.077 12.337 7.483 1.00 92.81 112 LYS A CA 1
ATOM 884 C C . LYS A 1 112 ? 5.584 12.656 7.388 1.00 92.81 112 LYS A C 1
ATOM 886 O O . LYS A 1 112 ? 5.176 13.783 7.648 1.00 92.81 112 LYS A O 1
ATOM 891 N N . ILE A 1 113 ? 4.754 11.680 7.012 1.00 92.25 113 ILE A N 1
ATOM 892 C CA . ILE A 1 113 ? 3.295 11.863 6.958 1.00 92.25 113 ILE A CA 1
ATOM 893 C C . ILE A 1 113 ? 2.731 12.107 8.364 1.00 92.25 113 ILE A C 1
ATOM 895 O O . ILE A 1 113 ? 1.850 12.947 8.538 1.00 92.25 113 ILE A O 1
ATOM 899 N N . VAL A 1 114 ? 3.206 11.365 9.367 1.00 91.25 114 VAL A N 1
ATOM 900 C CA . VAL A 1 114 ? 2.741 11.518 10.753 1.00 91.25 114 VAL A CA 1
ATOM 901 C C . VAL A 1 114 ? 3.194 12.849 11.344 1.00 91.25 114 VAL A C 1
ATOM 903 O O . VAL A 1 114 ? 2.371 13.512 11.973 1.00 91.25 114 VAL A O 1
ATOM 906 N N . GLU A 1 115 ? 4.445 13.247 11.115 1.00 91.62 115 GLU A N 1
ATOM 907 C CA . GLU A 1 115 ? 4.987 14.551 1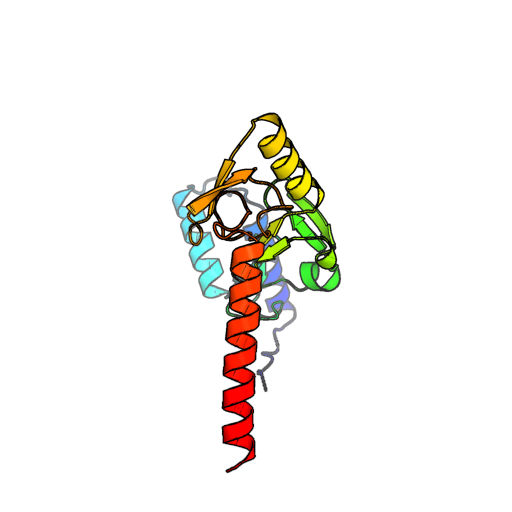1.518 1.00 91.62 115 GLU A CA 1
ATOM 908 C C . GLU A 1 115 ? 4.180 15.686 10.892 1.00 91.62 115 GLU A C 1
ATOM 910 O O . GLU A 1 115 ? 3.595 16.485 11.617 1.00 91.62 115 GLU A O 1
ATOM 915 N N . TYR A 1 116 ? 4.002 15.669 9.567 1.00 92.88 116 TYR A N 1
ATOM 916 C CA . TYR A 1 116 ? 3.189 16.662 8.866 1.00 92.88 116 TYR A CA 1
ATOM 917 C C . TYR A 1 116 ? 1.769 16.759 9.442 1.00 92.88 116 TYR A C 1
ATOM 919 O O . TYR A 1 116 ? 1.269 17.857 9.690 1.00 92.88 116 TYR A O 1
ATOM 927 N N . ASN A 1 117 ? 1.112 15.621 9.696 1.00 91.75 117 ASN A N 1
ATOM 928 C CA . ASN A 1 117 ? -0.222 15.617 10.297 1.00 91.75 117 ASN A CA 1
ATOM 929 C C . ASN A 1 117 ? -0.225 16.193 11.720 1.00 91.75 117 ASN A C 1
ATOM 931 O O . ASN A 1 117 ? -1.207 16.822 12.111 1.00 91.75 117 ASN A O 1
ATOM 935 N N . CYS A 1 118 ? 0.831 15.954 12.500 1.00 86.81 118 CYS A N 1
ATOM 936 C CA . CYS A 1 118 ? 0.966 16.461 13.860 1.00 86.81 118 CYS A CA 1
ATOM 937 C C . CYS A 1 118 ? 1.183 17.979 13.865 1.00 86.81 118 CYS A C 1
ATOM 939 O O . CYS A 1 118 ? 0.421 18.692 14.518 1.00 86.81 118 CYS A O 1
ATOM 941 N N . ASP A 1 119 ? 2.146 18.461 13.080 1.00 92.00 119 ASP A N 1
ATOM 942 C CA . ASP A 1 119 ? 2.532 19.874 13.007 1.00 92.00 119 ASP A CA 1
ATOM 943 C C . ASP A 1 119 ? 1.393 20.752 12.482 1.00 92.00 119 ASP A C 1
ATOM 945 O O . ASP A 1 119 ? 1.180 21.865 12.956 1.00 92.00 119 ASP A O 1
ATOM 949 N N . ASN A 1 120 ? 0.600 20.224 11.547 1.00 94.06 120 ASN A N 1
ATOM 950 C CA . ASN A 1 120 ? -0.549 20.931 10.979 1.00 94.06 120 ASN A CA 1
ATOM 951 C C . ASN A 1 120 ? -1.853 20.684 11.757 1.00 94.06 120 ASN A C 1
ATOM 953 O O . ASN A 1 120 ? -2.924 21.098 11.314 1.00 94.06 120 ASN A O 1
ATOM 957 N N . GLY A 1 121 ? -1.800 19.976 12.892 1.00 93.56 121 GLY A N 1
ATOM 958 C CA . GLY A 1 121 ? -2.977 19.696 13.714 1.00 93.56 121 GLY A CA 1
ATOM 959 C C . GLY A 1 121 ? -4.082 18.940 12.968 1.00 93.56 121 GLY A C 1
ATOM 960 O O . GLY A 1 121 ? -5.263 19.111 13.280 1.00 93.56 121 GLY A O 1
ATOM 961 N N . ILE A 1 122 ? -3.726 18.114 11.979 1.00 95.06 122 ILE A N 1
ATOM 962 C CA . ILE A 1 122 ? -4.684 17.381 11.151 1.00 95.06 122 ILE A CA 1
ATOM 963 C C . ILE A 1 122 ? -5.384 16.335 12.014 1.00 95.06 122 ILE A C 1
ATOM 965 O O . ILE A 1 122 ? -4.773 15.413 12.566 1.00 95.06 122 ILE A O 1
ATOM 969 N N . LYS A 1 123 ? -6.707 16.452 12.099 1.00 95.88 123 LYS A N 1
ATOM 970 C CA . LYS A 1 123 ? -7.569 15.534 12.840 1.00 95.88 123 LYS A CA 1
ATOM 971 C C . LYS A 1 123 ? -8.451 14.725 11.901 1.00 95.88 123 LYS A C 1
ATOM 973 O O . LYS A 1 123 ? -8.692 15.081 10.749 1.00 95.88 123 LYS A O 1
ATOM 978 N N . ARG A 1 124 ? -8.948 13.600 12.407 1.00 94.69 124 ARG A N 1
ATOM 979 C CA . ARG A 1 124 ? -9.923 12.762 11.714 1.00 94.69 124 ARG A CA 1
ATOM 980 C C . ARG A 1 124 ? -10.961 12.234 12.691 1.00 94.69 124 ARG A C 1
ATOM 982 O O . ARG A 1 124 ? -10.640 11.761 13.781 1.00 94.69 124 ARG A O 1
ATOM 989 N N . VAL A 1 125 ? -12.214 12.249 12.255 1.00 96.62 125 VAL A N 1
ATOM 990 C CA . VAL A 1 125 ? -13.329 11.652 12.990 1.00 96.62 125 VAL A CA 1
ATOM 991 C C . VAL A 1 125 ? -13.360 10.147 12.738 1.00 96.62 125 VAL A C 1
ATOM 993 O O . VAL A 1 125 ? -13.385 9.687 11.594 1.00 96.62 125 VAL A O 1
ATOM 996 N N . CYS A 1 126 ? -13.368 9.353 13.808 1.00 97.06 126 CYS A N 1
ATOM 997 C CA . CYS A 1 126 ? -13.537 7.909 13.699 1.00 97.06 126 CYS A CA 1
ATOM 998 C C . CYS A 1 126 ? -14.942 7.579 13.183 1.00 97.06 126 CYS A C 1
ATOM 1000 O O . CYS A 1 126 ? -15.940 7.917 13.819 1.00 97.06 126 CYS A O 1
ATOM 1002 N N . ILE A 1 127 ? -15.040 6.824 12.086 1.00 95.62 127 ILE A N 1
ATOM 1003 C CA . ILE A 1 127 ? -16.341 6.512 11.470 1.00 95.62 127 ILE A CA 1
ATOM 1004 C C . ILE A 1 127 ? -17.278 5.697 12.378 1.00 95.62 127 ILE A C 1
ATOM 1006 O O . ILE A 1 127 ? -18.490 5.734 12.171 1.00 95.62 127 ILE A O 1
ATOM 1010 N N . LYS A 1 128 ? -16.729 4.990 13.379 1.00 94.81 128 LYS A N 1
ATOM 1011 C CA . LYS A 1 128 ? -17.468 4.142 14.330 1.00 94.81 128 LYS A CA 1
ATOM 1012 C C . LYS A 1 128 ? -17.892 4.887 15.588 1.00 94.81 128 LYS A C 1
ATOM 1014 O O . LYS A 1 128 ? -19.082 5.042 15.814 1.00 94.81 128 LYS A O 1
ATOM 1019 N N . CYS A 1 129 ? -16.936 5.342 16.399 1.00 95.88 129 CYS A N 1
ATOM 1020 C CA . CYS A 1 129 ? -17.253 6.005 17.667 1.00 95.88 129 CYS A CA 1
ATOM 1021 C C . CYS A 1 129 ? -17.539 7.504 17.531 1.00 95.88 129 CYS A C 1
ATOM 1023 O O . CYS A 1 129 ? -17.820 8.136 18.541 1.00 95.88 129 CYS A O 1
ATOM 1025 N N . LYS A 1 130 ? -17.415 8.078 16.324 1.00 97.25 130 LYS A N 1
ATOM 1026 C CA . LYS A 1 130 ? -17.666 9.497 16.013 1.00 97.25 130 LYS A CA 1
ATOM 1027 C C . LYS A 1 130 ? -16.823 10.506 16.806 1.00 97.25 130 LYS A C 1
ATOM 1029 O O . LYS A 1 130 ? -17.045 11.703 16.694 1.00 97.25 130 LYS A O 1
ATOM 1034 N N . LYS A 1 131 ? -15.817 10.043 17.553 1.00 97.06 131 LYS A N 1
ATOM 1035 C CA . LYS A 1 131 ? -14.849 10.898 18.247 1.00 97.06 131 LYS A CA 1
ATOM 1036 C C . LYS A 1 131 ? -13.768 11.384 17.285 1.00 97.06 131 LYS A C 1
ATOM 1038 O O . LYS A 1 131 ? -13.348 10.643 16.390 1.00 97.06 131 LYS A O 1
ATOM 1043 N N . GLU A 1 132 ? -13.321 12.613 17.499 1.00 97.31 132 GLU A N 1
ATOM 1044 C CA . GLU A 1 132 ? -12.220 13.232 16.771 1.00 97.31 132 GLU A CA 1
ATOM 1045 C C . GLU A 1 132 ? -10.876 12.870 17.417 1.00 97.31 132 GLU A C 1
ATOM 1047 O O . GLU A 1 132 ? -10.734 12.900 18.640 1.00 97.31 132 GLU A O 1
ATOM 1052 N N . TYR A 1 133 ? -9.892 12.505 16.594 1.00 96.00 133 TYR A N 1
ATOM 1053 C CA . TYR A 1 133 ? -8.538 12.185 17.042 1.00 96.00 133 TYR A CA 1
ATOM 1054 C C . TYR A 1 133 ? -7.496 12.807 16.108 1.00 96.00 133 TYR A C 1
ATOM 1056 O O . TYR A 1 133 ? -7.762 12.918 14.907 1.00 96.00 133 TYR A O 1
ATOM 1064 N N . PRO A 1 134 ? -6.292 13.137 16.610 1.00 95.19 134 PRO A N 1
ATOM 1065 C CA . PRO A 1 134 ? -5.149 13.452 15.757 1.00 95.19 134 PRO A CA 1
ATOM 1066 C C . PRO A 1 134 ? -4.905 12.339 14.731 1.00 95.19 134 PRO A C 1
ATOM 1068 O O . PRO A 1 134 ? -4.959 11.152 15.076 1.00 95.19 134 PRO A O 1
ATOM 1071 N N . LEU A 1 135 ? -4.638 12.704 13.474 1.00 94.62 135 LEU A N 1
ATOM 1072 C CA . LEU A 1 135 ? -4.399 11.764 12.377 1.00 94.62 135 LEU A CA 1
ATOM 1073 C C . LEU A 1 135 ? -2.971 11.190 12.444 1.00 94.62 135 LEU A C 1
ATOM 1075 O O . LEU A 1 135 ? -2.153 11.365 11.547 1.00 94.62 135 LEU A O 1
ATOM 1079 N N . THR A 1 136 ? -2.676 10.487 13.535 1.00 94.69 136 THR A N 1
ATOM 1080 C CA . THR A 1 136 ? -1.371 9.878 13.814 1.00 94.69 136 THR A CA 1
ATOM 1081 C C . THR A 1 136 ? -1.488 8.367 13.983 1.00 94.69 136 THR A C 1
ATOM 1083 O O . THR A 1 136 ? -2.575 7.817 14.216 1.00 94.69 136 THR A O 1
ATOM 1086 N N . GLU A 1 137 ? -0.352 7.666 13.911 1.00 93.44 137 GLU A N 1
ATOM 1087 C CA . GLU A 1 137 ? -0.330 6.208 14.061 1.00 93.44 137 GLU A CA 1
ATOM 1088 C C . GLU A 1 137 ? -0.745 5.729 15.462 1.00 93.44 137 GLU A C 1
ATOM 1090 O O . GLU A 1 137 ? -1.156 4.577 15.615 1.00 93.44 137 GLU A O 1
ATOM 1095 N N . LYS A 1 138 ? -0.719 6.608 16.474 1.00 93.94 138 LYS A N 1
ATOM 1096 C CA . LYS A 1 138 ? -1.209 6.326 17.832 1.00 93.94 138 LYS A CA 1
ATOM 1097 C C . LYS A 1 138 ? -2.706 6.014 17.845 1.00 93.94 138 LYS A C 1
ATOM 1099 O O . LYS A 1 138 ? -3.138 5.088 18.530 1.00 93.94 138 LYS A O 1
ATOM 1104 N N . TYR A 1 139 ? -3.499 6.755 17.070 1.00 95.12 139 TYR A N 1
ATOM 1105 C CA . TYR A 1 139 ? -4.960 6.632 17.066 1.00 95.12 139 TYR A CA 1
ATOM 1106 C C . TYR A 1 139 ? -5.491 5.820 15.890 1.00 95.12 139 TYR A C 1
ATOM 1108 O O . TYR A 1 139 ? -6.516 5.149 16.032 1.00 95.12 139 TYR A O 1
ATOM 1116 N N . PHE A 1 140 ? -4.792 5.812 14.755 1.00 95.44 140 PHE A N 1
ATOM 1117 C CA . PHE A 1 140 ? -5.206 5.110 13.543 1.00 95.44 140 PHE A CA 1
ATOM 1118 C C . PHE A 1 140 ? -4.134 4.113 13.095 1.00 95.44 140 PHE A C 1
ATOM 1120 O O . PHE A 1 140 ? -2.944 4.318 13.294 1.00 95.44 140 PHE A O 1
ATOM 1127 N N . SER A 1 141 ? -4.540 2.981 12.519 1.00 94.25 141 SER A N 1
ATOM 1128 C CA . SER A 1 141 ? -3.581 2.042 11.922 1.00 94.25 141 SER A CA 1
ATOM 1129 C C . SER A 1 141 ? -3.270 2.431 10.482 1.00 94.25 141 SER A C 1
ATOM 1131 O O . SER A 1 141 ? -4.170 2.880 9.765 1.00 94.25 141 SER A O 1
ATOM 1133 N N . TRP A 1 142 ? -2.047 2.147 10.041 1.00 93.50 142 TRP A N 1
ATOM 1134 C CA . TRP A 1 142 ? -1.654 2.240 8.640 1.00 93.50 142 TRP A CA 1
ATOM 1135 C C . TRP A 1 142 ? -2.546 1.384 7.731 1.00 93.50 142 TRP A C 1
ATOM 1137 O O . TRP A 1 142 ? -2.994 0.281 8.073 1.00 93.50 142 TRP A O 1
ATOM 1147 N N . ASN A 1 143 ? -2.850 1.942 6.567 1.00 92.25 143 ASN A N 1
ATOM 1148 C CA . ASN A 1 143 ? -3.512 1.294 5.454 1.00 92.25 143 ASN A CA 1
ATOM 1149 C C . ASN A 1 143 ? -3.202 2.066 4.177 1.00 92.25 143 ASN A C 1
ATOM 1151 O O . ASN A 1 143 ? -3.791 3.111 3.912 1.00 92.25 143 ASN A O 1
ATOM 1155 N N . ILE A 1 144 ? -2.351 1.487 3.341 1.00 86.62 144 ILE A N 1
ATOM 1156 C CA . ILE A 1 144 ? -1.934 2.087 2.073 1.00 86.62 144 ILE A CA 1
ATOM 1157 C C . ILE A 1 144 ? -3.070 2.253 1.051 1.00 86.62 144 ILE A C 1
ATOM 1159 O O . ILE A 1 144 ? -2.937 2.965 0.059 1.00 86.62 144 ILE A O 1
ATOM 1163 N N . ARG A 1 145 ? -4.222 1.616 1.297 1.00 87.06 145 ARG A N 1
ATOM 1164 C CA . ARG A 1 145 ? -5.440 1.800 0.496 1.00 87.06 145 ARG A CA 1
ATOM 1165 C C . ARG A 1 145 ? -6.279 2.992 0.938 1.00 87.06 145 ARG A C 1
ATOM 1167 O O . ARG A 1 145 ? -7.195 3.369 0.213 1.00 87.06 145 ARG A O 1
ATOM 1174 N N . SER A 1 146 ? -6.049 3.517 2.136 1.00 88.44 146 SER A N 1
ATOM 1175 C CA . SER A 1 146 ? -6.818 4.635 2.670 1.00 88.44 146 SER A CA 1
ATOM 1176 C C . SER A 1 146 ? -6.272 5.961 2.151 1.00 88.44 146 SER A C 1
ATOM 1178 O O . SER A 1 146 ? -5.067 6.117 1.973 1.00 88.44 146 SER A O 1
ATOM 1180 N N . ASN A 1 147 ? -7.168 6.927 1.938 1.00 80.31 147 ASN A N 1
ATOM 1181 C CA . ASN A 1 147 ? -6.772 8.289 1.599 1.00 80.31 147 ASN A CA 1
ATOM 1182 C C . ASN A 1 147 ? -5.972 8.886 2.775 1.00 80.31 147 ASN A C 1
ATOM 1184 O O . ASN A 1 147 ? -6.467 8.904 3.910 1.00 80.31 147 ASN A O 1
ATOM 1188 N N . GLY A 1 148 ? -4.722 9.281 2.528 1.00 84.81 148 GLY A N 1
ATOM 1189 C CA . GLY A 1 148 ? -3.770 9.695 3.566 1.00 84.81 148 GLY A CA 1
ATOM 1190 C C . GLY A 1 148 ? -3.167 8.551 4.393 1.00 84.81 148 GLY A C 1
ATOM 1191 O O . GLY A 1 148 ? -2.805 8.769 5.543 1.00 84.81 148 GLY A O 1
ATOM 1192 N N . TYR A 1 149 ? -3.111 7.325 3.857 1.00 92.06 149 TYR A N 1
ATOM 1193 C CA . TYR A 1 149 ? -2.343 6.183 4.391 1.00 92.06 149 TYR A CA 1
ATOM 1194 C C . TYR A 1 149 ? -2.719 5.649 5.789 1.00 92.06 149 TYR A C 1
ATOM 1196 O O . TYR A 1 149 ? -2.219 4.606 6.204 1.00 92.06 149 TYR A O 1
ATOM 1204 N N . LEU A 1 150 ? -3.654 6.283 6.495 1.00 93.38 150 LEU A N 1
ATOM 1205 C CA . LEU A 1 150 ? -4.196 5.854 7.786 1.00 93.38 150 LEU A CA 1
ATOM 1206 C C . LEU A 1 150 ? -5.677 5.486 7.649 1.00 93.38 150 LEU A C 1
ATOM 1208 O O . LEU A 1 150 ? -6.419 6.083 6.866 1.00 93.38 150 LEU A O 1
ATOM 1212 N N . ARG A 1 151 ? -6.141 4.490 8.410 1.00 94.12 151 ARG A N 1
ATOM 1213 C CA . ARG A 1 151 ? -7.549 4.047 8.392 1.00 94.12 151 ARG A CA 1
ATOM 1214 C C . ARG A 1 151 ? -8.499 5.124 8.929 1.00 94.12 151 ARG A C 1
ATOM 1216 O O . ARG A 1 151 ? -8.113 5.991 9.700 1.00 94.12 151 ARG A O 1
ATOM 1223 N N . GLY A 1 152 ? -9.779 5.025 8.560 1.00 94.50 152 GLY A N 1
ATOM 1224 C CA . GLY A 1 152 ? -10.856 5.869 9.108 1.00 94.50 152 GLY A CA 1
ATOM 1225 C C . GLY A 1 152 ? -11.447 5.379 10.439 1.00 94.50 152 GLY A C 1
ATOM 1226 O O . GLY A 1 152 ? -12.279 6.055 11.037 1.00 94.50 152 GLY A O 1
ATOM 1227 N N . VAL A 1 153 ? -11.043 4.196 10.910 1.00 95.69 153 VAL A N 1
ATOM 1228 C CA . VAL A 1 153 ? -11.479 3.616 12.189 1.00 95.69 153 VAL A CA 1
ATOM 1229 C C . VAL A 1 153 ? -10.331 3.707 13.187 1.00 95.69 153 VAL A C 1
ATOM 1231 O O . VAL A 1 153 ? -9.225 3.258 12.877 1.00 95.69 153 VAL A O 1
ATOM 1234 N N . CYS A 1 154 ? -10.592 4.242 14.383 1.00 95.81 154 CYS A N 1
ATOM 1235 C CA . CYS A 1 154 ? -9.582 4.324 15.435 1.00 95.81 154 CYS A CA 1
ATOM 1236 C C . CYS A 1 154 ? -9.189 2.933 15.966 1.00 95.81 154 CYS A C 1
ATOM 1238 O O . CYS A 1 154 ? -9.977 1.980 15.933 1.00 95.81 154 CYS A O 1
ATOM 1240 N N . ARG A 1 155 ? -7.967 2.814 16.496 1.00 94.62 155 ARG A N 1
ATOM 1241 C CA . ARG A 1 155 ? -7.407 1.558 17.020 1.00 94.62 155 ARG A CA 1
ATOM 1242 C C . ARG A 1 155 ? -8.283 0.931 18.103 1.00 94.62 155 ARG A C 1
ATOM 1244 O O . ARG A 1 155 ? -8.467 -0.283 18.089 1.00 94.62 155 ARG A O 1
ATOM 1251 N N . THR A 1 156 ? -8.891 1.736 18.974 1.00 93.75 156 THR A N 1
ATOM 1252 C CA . THR A 1 156 ? -9.805 1.253 20.021 1.00 93.75 156 THR A CA 1
ATOM 1253 C C . THR A 1 156 ? -11.009 0.530 19.422 1.00 93.75 156 THR A C 1
ATOM 1255 O O . THR A 1 156 ? -11.276 -0.621 19.761 1.00 93.75 156 THR A O 1
ATOM 1258 N N . CYS A 1 157 ? -11.696 1.164 18.466 1.00 93.19 157 CYS A N 1
ATOM 1259 C CA . CYS A 1 157 ? -12.840 0.562 17.778 1.00 93.19 157 CYS A CA 1
ATOM 1260 C C . CYS A 1 157 ? -12.445 -0.697 16.998 1.00 93.19 157 CYS A C 1
ATOM 1262 O O . CYS A 1 157 ? -13.204 -1.664 16.956 1.00 93.19 157 CYS A O 1
ATOM 1264 N N . ARG A 1 158 ? -11.250 -0.707 16.398 1.00 88.88 158 ARG A N 1
ATOM 1265 C CA . ARG A 1 158 ? -10.719 -1.881 15.696 1.00 88.88 158 ARG A CA 1
ATOM 1266 C C . ARG A 1 158 ? -10.434 -3.043 16.657 1.00 88.88 158 ARG A C 1
ATOM 1268 O O . ARG A 1 158 ? -10.749 -4.186 16.334 1.00 88.88 158 ARG A O 1
ATOM 1275 N N . GLY A 1 159 ? -9.881 -2.762 17.837 1.00 84.94 159 GLY A N 1
ATOM 1276 C CA . GLY A 1 159 ? -9.616 -3.770 18.867 1.00 84.94 159 GLY A CA 1
ATOM 1277 C C . GLY A 1 159 ? -10.889 -4.416 19.422 1.00 84.94 159 GLY A C 1
ATOM 1278 O O . GLY A 1 159 ? -10.887 -5.603 19.741 1.00 84.94 159 GLY A O 1
ATOM 1279 N N . VAL A 1 160 ? -11.997 -3.670 19.498 1.00 79.50 160 VAL A N 1
ATOM 1280 C CA . VAL A 1 160 ? -13.314 -4.230 19.856 1.00 79.50 160 VAL A CA 1
ATOM 1281 C C . VAL A 1 160 ? -13.804 -5.201 18.777 1.00 79.50 160 VAL A C 1
ATOM 1283 O O . VAL A 1 160 ? -14.146 -6.334 19.100 1.00 79.50 160 VAL A O 1
ATOM 1286 N N . GLN A 1 161 ? -13.730 -4.820 17.495 1.00 71.81 161 GLN A N 1
ATOM 1287 C CA . GLN A 1 161 ? -14.148 -5.698 16.392 1.00 71.81 161 GLN A CA 1
ATOM 1288 C C . GLN A 1 161 ? -13.382 -7.019 16.347 1.00 71.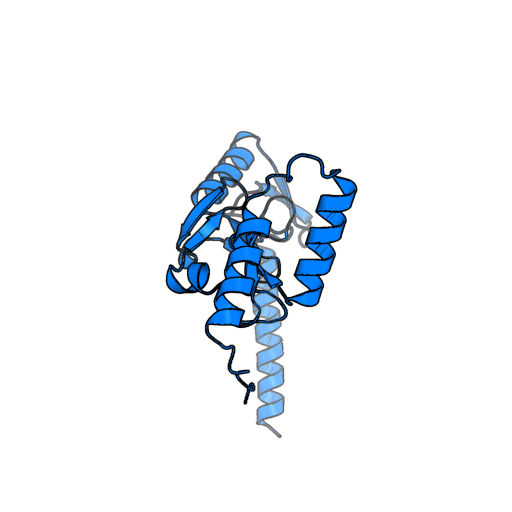81 161 GLN A C 1
ATOM 1290 O O . GLN A 1 161 ? -13.987 -8.063 16.129 1.00 71.81 161 GLN A O 1
ATOM 1295 N N . HIS A 1 162 ? -12.061 -6.987 16.546 1.00 69.56 162 HIS A N 1
ATOM 1296 C CA . HIS A 1 162 ? -11.264 -8.215 16.559 1.00 69.56 162 HIS A CA 1
ATOM 1297 C C . HIS A 1 162 ? -11.686 -9.152 17.694 1.00 69.56 162 HIS A C 1
ATOM 1299 O O . HIS A 1 162 ? -11.806 -10.354 17.477 1.00 69.56 162 HIS A O 1
ATOM 1305 N N . ARG A 1 163 ? -11.964 -8.611 18.889 1.00 77.31 163 ARG A N 1
ATOM 1306 C CA . ARG A 1 163 ? -12.441 -9.414 20.024 1.00 77.31 163 ARG A CA 1
ATOM 1307 C C . ARG A 1 163 ? -13.810 -10.033 19.753 1.00 77.31 163 ARG A C 1
ATOM 1309 O O . ARG A 1 163 ? -13.995 -11.213 20.026 1.00 77.31 163 ARG A O 1
ATOM 1316 N N . GLU A 1 164 ? -14.746 -9.274 19.194 1.00 78.75 164 GLU A N 1
ATOM 1317 C CA . GLU A 1 164 ? -16.072 -9.789 18.827 1.00 78.75 164 GLU A CA 1
ATOM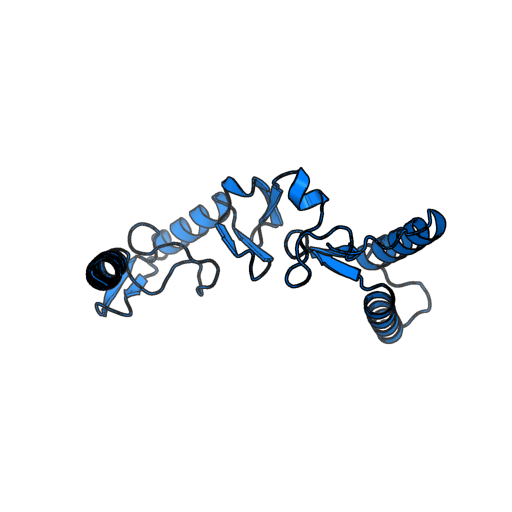 1318 C C . GLU A 1 164 ? -16.002 -10.859 17.733 1.00 78.75 164 GLU A C 1
ATOM 1320 O O . GLU A 1 164 ? -16.633 -11.906 17.862 1.00 78.75 164 GLU A O 1
ATOM 1325 N N . TYR A 1 165 ? -15.208 -10.629 16.683 1.00 81.56 165 TYR A N 1
ATOM 1326 C CA . TYR A 1 165 ? -14.995 -11.602 15.612 1.00 81.56 165 TYR A CA 1
ATOM 1327 C C . TYR A 1 165 ? -14.401 -12.908 16.154 1.00 81.56 165 TYR A C 1
ATOM 1329 O O . TYR A 1 165 ? -14.939 -13.981 15.894 1.00 81.56 165 TYR A O 1
ATOM 1337 N N . ASN A 1 166 ? -13.353 -12.819 16.979 1.00 82.25 166 ASN A N 1
ATOM 1338 C CA . ASN A 1 166 ? -12.719 -13.994 17.578 1.00 82.25 166 ASN A CA 1
ATOM 1339 C C . ASN A 1 166 ? -13.678 -14.755 18.508 1.00 82.25 166 ASN A C 1
ATOM 1341 O O . ASN A 1 166 ? -13.682 -15.983 18.500 1.00 82.25 166 ASN A O 1
ATOM 1345 N N . ARG A 1 167 ? -14.532 -14.050 19.269 1.00 84.25 167 ARG A N 1
ATOM 1346 C CA . ARG A 1 167 ? -15.585 -14.685 20.082 1.00 84.25 167 ARG A CA 1
ATOM 1347 C C . ARG A 1 167 ? -16.588 -15.452 19.218 1.00 84.25 167 ARG A C 1
ATOM 1349 O O . ARG A 1 167 ? -16.900 -16.592 19.544 1.00 84.25 167 ARG A O 1
ATOM 1356 N N . LYS A 1 168 ? -17.058 -14.859 18.113 1.00 86.81 168 LYS A N 1
ATOM 1357 C CA . LYS A 1 168 ? -17.988 -15.520 17.179 1.00 86.81 168 LYS A CA 1
ATOM 1358 C C . LYS A 1 168 ? -17.364 -16.752 16.523 1.00 86.81 168 LYS A C 1
ATOM 1360 O O . LYS A 1 168 ? -17.999 -17.797 16.502 1.00 86.81 168 LYS A O 1
ATOM 1365 N N . MET A 1 169 ? -16.121 -16.650 16.050 1.00 83.81 169 MET A N 1
ATOM 1366 C CA . MET A 1 169 ? -15.409 -17.785 15.448 1.00 83.81 169 MET A CA 1
ATOM 1367 C C . MET A 1 169 ? -15.148 -18.905 16.460 1.00 83.81 169 MET A C 1
ATOM 1369 O O . MET A 1 169 ? -15.326 -20.069 16.131 1.00 83.81 169 MET A O 1
ATOM 1373 N N . SER A 1 170 ? -14.790 -18.570 17.704 1.00 87.25 170 SER A N 1
ATOM 1374 C CA . SER A 1 170 ? -14.620 -19.573 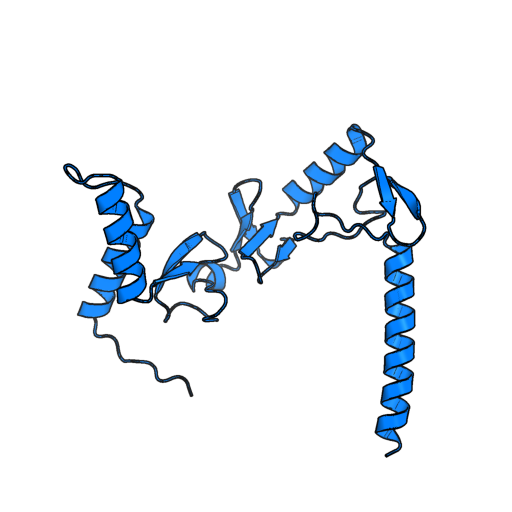18.763 1.00 87.25 170 SER A CA 1
ATOM 1375 C C . SER A 1 170 ? -15.931 -20.289 19.097 1.00 87.25 170 SER A C 1
ATOM 1377 O O . SER A 1 170 ? -15.923 -21.501 19.283 1.00 87.25 170 SER A O 1
ATOM 1379 N N . ALA A 1 171 ? -17.056 -19.568 19.140 1.00 85.94 171 ALA A N 1
ATOM 1380 C CA . ALA A 1 171 ? -18.368 -20.180 19.330 1.00 85.94 171 ALA A CA 1
ATOM 1381 C C . ALA A 1 171 ? -18.747 -21.101 18.158 1.00 85.94 171 ALA A C 1
ATOM 1383 O O . ALA A 1 171 ? -19.229 -22.201 18.394 1.00 85.94 171 ALA A O 1
ATOM 1384 N N . LEU A 1 172 ? -18.482 -20.681 16.916 1.00 86.06 172 LEU A N 1
ATOM 1385 C CA . LEU A 1 172 ? -18.758 -21.481 15.722 1.00 86.06 172 LEU A CA 1
ATOM 1386 C C . LEU A 1 172 ? -17.916 -22.764 15.689 1.00 86.06 172 LEU A C 1
ATOM 1388 O O . LEU A 1 172 ? -18.462 -23.837 15.467 1.00 86.06 172 LEU A O 1
ATOM 1392 N N . ASN A 1 173 ? -16.612 -22.666 15.964 1.00 84.31 173 ASN A N 1
ATOM 1393 C CA . ASN A 1 173 ? -15.720 -23.827 15.972 1.00 84.31 173 ASN A CA 1
ATOM 1394 C C . ASN A 1 173 ? -16.148 -24.857 17.021 1.00 84.31 173 ASN A C 1
ATOM 1396 O O . ASN A 1 173 ? -16.186 -26.035 16.710 1.00 84.31 173 ASN A O 1
ATOM 1400 N N . LYS A 1 174 ? -16.588 -24.424 18.213 1.00 85.69 174 LYS A N 1
ATOM 1401 C CA . LYS A 1 174 ? -17.141 -25.344 19.223 1.00 85.69 174 LYS A CA 1
ATOM 1402 C C . LYS A 1 174 ? -18.359 -26.122 18.722 1.00 85.69 174 LYS A C 1
ATOM 1404 O O . LYS A 1 174 ? -18.532 -27.272 19.106 1.00 85.69 174 LYS A O 1
ATOM 1409 N N . VAL A 1 175 ? -19.206 -25.497 17.901 1.00 85.25 175 VAL A N 1
ATOM 1410 C CA . VAL A 1 175 ? -20.356 -26.176 17.286 1.00 85.25 175 VAL A CA 1
ATOM 1411 C C . VAL A 1 175 ? -19.885 -27.181 16.239 1.00 85.25 175 VAL A C 1
ATOM 1413 O O . VAL A 1 175 ? -20.376 -28.301 16.241 1.00 85.25 175 VAL A O 1
ATOM 1416 N N . VAL A 1 176 ? -18.926 -26.808 15.386 1.00 81.50 176 VAL A N 1
ATOM 1417 C CA . VAL A 1 176 ? -18.361 -27.713 14.369 1.00 81.50 176 VAL A CA 1
ATOM 1418 C C . VAL A 1 176 ? -17.663 -28.915 15.005 1.00 81.50 176 VAL A C 1
ATOM 1420 O O . VAL A 1 176 ? -17.883 -30.028 14.557 1.00 81.50 176 VAL A O 1
ATOM 1423 N N . ASP A 1 177 ? -16.894 -28.709 16.075 1.00 80.12 177 ASP A N 1
ATOM 1424 C CA . ASP A 1 177 ? -16.179 -29.780 16.785 1.00 80.12 177 ASP A CA 1
ATOM 1425 C C . ASP A 1 177 ? -17.124 -30.735 17.548 1.00 80.12 177 ASP A C 1
ATOM 1427 O O . ASP A 1 177 ? -16.684 -31.767 18.049 1.00 80.12 177 ASP A O 1
ATOM 1431 N N . SER A 1 178 ? -18.410 -30.383 17.674 1.00 74.69 178 SER A N 1
ATOM 1432 C CA . SER A 1 178 ? -19.439 -31.197 18.341 1.00 74.69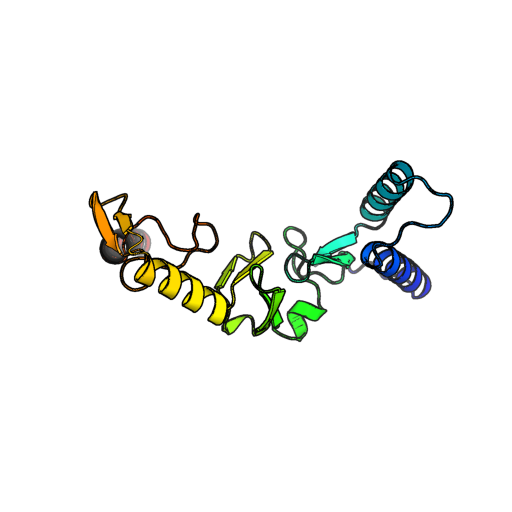 178 SER A CA 1
ATOM 1433 C C . SER A 1 178 ? -20.296 -32.027 17.370 1.00 74.69 178 SER A C 1
ATOM 1435 O O . SER A 1 178 ? -21.232 -32.687 17.826 1.00 74.69 178 SER A O 1
ATOM 1437 N N . ILE A 1 179 ? -20.025 -31.960 16.060 1.00 74.25 179 ILE A N 1
ATOM 1438 C CA . ILE A 1 179 ? -20.693 -32.724 14.986 1.00 74.25 179 ILE A CA 1
ATOM 1439 C C . ILE A 1 179 ? -19.758 -33.838 14.520 1.00 74.25 179 ILE A C 1
ATOM 1441 O O . ILE A 1 179 ? -20.253 -34.976 14.367 1.00 74.25 179 ILE A O 1
#

Radius of gyration: 22.92 Å; Cα contacts (8 Å, |Δi|>4): 214; chains: 1; bounding box: 38×54×58 Å

Foldseek 3Di:
DDDPDDDDPVRVVVQVVLQCVLQVPDDDPPDDPVRSVVVNVVSCVVQVWDQALFLRGIDGPVQAPDSQHGHGVVCVVVCWGQAPPPRDIDRVVQWDDDSNRSHIHHPVRLVVLQVVQVVVVPWAQQPPPRDIDRPHCQFFPADPPDDSRTDSHTPVRVVVVVVVVVVVVVVVVVVVVVD

Sequence (179 aa):
MVRKNHITSTQEEVLQRAIDFLNCGEKPPGVTAKEHAKFKRETIKALGIKKCAVCGKWNYSGQFLNDKKPICCKCLKEDKCRCLECGEYEDVKDMLVDVERGKTLCRKCQEKIVEYNCDNGIKRVCIKCKKEYPLTEKYFSWNIRSNGYLRGVCRTCRGVQHREYNRKMSALNKVVDSI

Solvent-accessible surface area (backbone atoms only — not comparable to full-atom values): 10341 Å² total; per-residue (Å²): 135,83,84,76,78,86,73,52,75,71,55,51,52,54,52,48,54,52,34,50,55,68,65,64,72,72,76,64,86,96,58,53,74,68,56,52,54,49,51,53,53,53,52,33,65,76,66,52,43,41,54,17,37,56,79,64,46,57,43,50,60,90,45,34,89,34,93,92,56,30,43,40,55,65,49,63,73,64,45,39,34,41,18,70,84,82,62,51,76,44,53,48,91,61,34,54,71,39,78,90,75,36,42,33,40,39,53,70,60,53,50,52,53,33,50,53,23,56,80,68,65,38,64,42,60,17,76,78,82,66,49,77,40,62,54,31,73,88,42,18,45,80,31,87,87,33,83,85,39,34,43,59,49,33,46,70,63,50,54,51,50,52,52,52,51,52,51,52,52,53,54,49,49,56,54,60,77,71,109